Protein AF-A0A9E6XXE2-F1 (afdb_monomer)

Structure (mmCIF, N/CA/C/O backbone):
data_AF-A0A9E6XXE2-F1
#
_entry.id   AF-A0A9E6XXE2-F1
#
loop_
_atom_site.group_PDB
_atom_site.id
_atom_site.type_symbol
_atom_site.label_atom_id
_atom_site.label_alt_id
_atom_site.label_comp_id
_atom_site.label_asym_id
_atom_site.label_entity_id
_atom_site.label_seq_id
_atom_site.pdbx_PDB_ins_code
_atom_site.Cartn_x
_atom_site.Cartn_y
_atom_site.Cartn_z
_atom_site.occupancy
_atom_site.B_iso_or_equiv
_atom_site.auth_seq_id
_atom_site.auth_comp_id
_atom_site.auth_asym_id
_atom_site.auth_atom_id
_atom_site.pdbx_PDB_model_num
ATOM 1 N N . MET A 1 1 ? 37.862 38.910 -3.661 1.00 44.66 1 MET A N 1
ATOM 2 C CA . MET A 1 1 ? 39.212 39.511 -3.563 1.00 44.66 1 MET A CA 1
ATOM 3 C C . MET A 1 1 ? 39.653 39.510 -2.107 1.00 44.66 1 MET A C 1
ATOM 5 O O . MET A 1 1 ? 39.013 40.191 -1.321 1.00 44.66 1 MET A O 1
ATOM 9 N N . ARG A 1 2 ? 40.675 38.707 -1.767 1.00 37.88 2 ARG A N 1
ATOM 10 C CA . ARG A 1 2 ? 41.542 38.783 -0.567 1.00 37.88 2 ARG A CA 1
ATOM 11 C C . ARG A 1 2 ? 42.653 37.709 -0.680 1.00 37.88 2 ARG A C 1
ATOM 13 O O . ARG A 1 2 ? 42.478 36.573 -0.275 1.00 37.88 2 ARG A O 1
ATOM 20 N N . THR A 1 3 ? 43.669 38.074 -1.463 1.00 44.88 3 THR A N 1
ATOM 21 C CA . THR A 1 3 ? 45.142 38.005 -1.279 1.00 44.88 3 THR A CA 1
ATOM 22 C C . THR A 1 3 ? 45.898 36.946 -0.430 1.00 44.88 3 THR A C 1
ATOM 24 O O . THR A 1 3 ? 45.576 36.749 0.735 1.00 44.88 3 THR A O 1
ATOM 27 N N . PHE A 1 4 ? 47.037 36.514 -1.030 1.00 38.59 4 PHE A N 1
ATOM 28 C CA . PHE A 1 4 ? 48.340 35.944 -0.559 1.00 38.59 4 PHE A CA 1
ATOM 29 C C . PHE A 1 4 ? 48.373 34.498 -0.006 1.00 38.59 4 PHE A C 1
ATOM 31 O O . PHE A 1 4 ? 47.736 34.197 0.990 1.00 38.59 4 PHE A O 1
ATOM 38 N N . SER A 1 5 ? 48.967 33.512 -0.706 1.00 37.88 5 SER A N 1
ATOM 39 C CA . SER A 1 5 ? 50.402 33.196 -0.973 1.00 37.88 5 SER A CA 1
ATOM 40 C C . SER A 1 5 ? 51.168 32.600 0.214 1.00 37.88 5 SER A C 1
ATOM 42 O O . SER A 1 5 ? 51.501 33.329 1.142 1.00 37.88 5 SER A O 1
ATOM 44 N N . SER A 1 6 ? 51.565 31.321 0.108 1.00 42.94 6 SER A N 1
ATOM 45 C CA . SER A 1 6 ? 52.956 30.853 0.299 1.00 42.94 6 SER A CA 1
ATOM 46 C C . SER A 1 6 ? 53.115 29.359 -0.027 1.00 42.94 6 SER A C 1
ATOM 48 O O . SER A 1 6 ? 52.359 28.518 0.451 1.00 42.94 6 SER A O 1
ATOM 50 N N . LEU A 1 7 ? 54.117 29.072 -0.864 1.00 46.91 7 LEU A N 1
ATOM 51 C CA . LEU A 1 7 ? 54.729 27.766 -1.133 1.00 46.91 7 LEU A CA 1
ATOM 52 C C . LEU A 1 7 ? 55.500 27.263 0.094 1.00 46.91 7 LEU A C 1
ATOM 54 O O . LEU A 1 7 ? 56.205 28.085 0.664 1.00 46.91 7 LEU A O 1
ATOM 58 N N . ILE A 1 8 ? 55.511 25.945 0.360 1.00 46.81 8 ILE A N 1
ATOM 59 C CA . ILE A 1 8 ? 56.713 25.171 0.754 1.00 46.81 8 ILE A CA 1
ATOM 60 C C . ILE A 1 8 ? 56.594 23.728 0.214 1.00 46.81 8 ILE A C 1
ATOM 62 O O . ILE A 1 8 ? 55.520 23.130 0.198 1.00 46.81 8 ILE A O 1
ATOM 66 N N . VAL A 1 9 ? 57.732 23.230 -0.273 1.00 41.12 9 VAL A N 1
ATOM 67 C CA . VAL A 1 9 ? 58.021 21.985 -1.002 1.00 41.12 9 VAL A CA 1
ATOM 68 C C . VAL A 1 9 ? 58.558 20.899 -0.042 1.00 41.12 9 VAL A C 1
ATOM 70 O O . VAL A 1 9 ? 59.055 21.225 1.030 1.00 41.12 9 VAL A O 1
ATOM 73 N N . VAL A 1 10 ? 58.577 19.646 -0.527 1.00 38.50 10 VAL A N 1
ATOM 74 C CA . VAL A 1 10 ? 59.557 18.552 -0.280 1.00 38.50 10 VAL A CA 1
ATOM 75 C C . VAL A 1 10 ? 59.015 17.334 0.480 1.00 38.50 10 VAL A C 1
ATOM 77 O O . VAL A 1 10 ? 58.573 17.437 1.618 1.00 38.50 10 VAL A O 1
ATOM 80 N N . GLY A 1 11 ? 59.189 16.150 -0.132 1.00 37.47 11 GLY A N 1
ATOM 81 C CA . GLY A 1 11 ? 59.414 14.911 0.621 1.00 37.47 11 GLY A CA 1
ATOM 82 C C . GLY A 1 11 ? 58.854 13.613 0.033 1.00 37.47 11 GLY A C 1
ATOM 83 O O . GLY A 1 11 ? 58.178 12.890 0.754 1.00 37.47 11 GLY A O 1
ATOM 84 N N . ALA A 1 12 ? 59.119 13.279 -1.235 1.00 47.12 12 ALA A N 1
ATOM 85 C CA . ALA A 1 12 ? 58.873 11.924 -1.743 1.00 47.12 12 ALA A CA 1
ATOM 86 C C . ALA A 1 12 ? 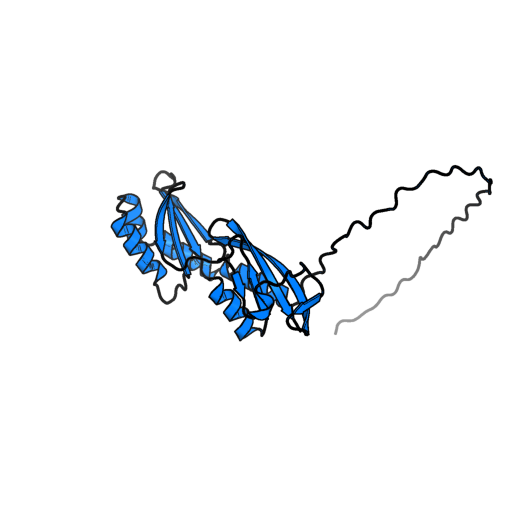60.116 11.050 -1.511 1.00 47.12 12 ALA A C 1
ATOM 88 O O . ALA A 1 12 ? 61.154 11.282 -2.127 1.00 47.12 12 ALA A O 1
ATOM 89 N N . ALA A 1 13 ? 60.003 10.045 -0.641 1.00 44.38 13 ALA A N 1
ATOM 90 C CA . ALA A 1 13 ? 61.002 8.995 -0.470 1.00 44.38 13 ALA A CA 1
ATOM 91 C C . ALA A 1 13 ? 60.385 7.639 -0.845 1.00 44.38 13 ALA A C 1
ATOM 93 O O . ALA A 1 13 ? 59.533 7.104 -0.138 1.00 44.38 13 ALA A O 1
ATOM 94 N N . LEU A 1 14 ? 60.819 7.112 -1.991 1.00 47.47 14 LEU A N 1
ATOM 95 C CA . LEU A 1 14 ? 60.645 5.727 -2.421 1.00 47.47 14 LEU A CA 1
ATOM 96 C C . LEU A 1 14 ? 61.748 4.882 -1.772 1.00 47.47 14 LEU A C 1
ATOM 98 O O . LEU A 1 14 ? 62.926 5.191 -1.937 1.00 47.47 14 LEU A O 1
ATOM 102 N N . ALA A 1 15 ? 61.376 3.799 -1.092 1.00 50.53 15 ALA A N 1
ATOM 103 C CA . ALA A 1 15 ? 62.305 2.752 -0.680 1.00 50.53 15 ALA A CA 1
ATOM 104 C C . ALA A 1 15 ? 61.872 1.421 -1.307 1.00 50.53 15 ALA A C 1
ATOM 106 O O . ALA A 1 15 ? 60.820 0.869 -0.994 1.00 50.53 15 ALA A O 1
ATOM 107 N N . VAL A 1 16 ? 62.704 0.958 -2.238 1.00 49.75 16 VAL A N 1
ATOM 108 C CA . VAL A 1 16 ? 62.667 -0.349 -2.898 1.00 49.75 16 VAL A CA 1
ATOM 109 C C . VAL A 1 16 ? 63.303 -1.370 -1.959 1.00 49.75 16 VAL A C 1
ATOM 111 O O . VAL A 1 16 ? 64.402 -1.132 -1.462 1.00 49.75 16 VAL A O 1
ATOM 114 N N . ILE A 1 17 ? 62.659 -2.519 -1.756 1.00 63.56 17 ILE A N 1
ATOM 115 C CA . ILE A 1 17 ? 63.301 -3.685 -1.141 1.00 63.56 17 ILE A CA 1
ATOM 116 C C . ILE A 1 17 ? 63.286 -4.809 -2.175 1.00 63.56 17 ILE A C 1
ATOM 118 O O . ILE A 1 17 ? 62.244 -5.388 -2.476 1.00 63.56 17 ILE A O 1
ATOM 122 N N . ALA A 1 18 ? 64.460 -5.065 -2.748 1.00 54.72 18 ALA A N 1
ATOM 123 C CA . ALA A 1 18 ? 64.752 -6.231 -3.564 1.00 54.72 18 ALA A CA 1
ATOM 124 C C . ALA A 1 18 ? 65.046 -7.417 -2.633 1.00 54.72 18 ALA A C 1
ATOM 126 O O . ALA A 1 18 ? 65.950 -7.345 -1.803 1.00 54.72 18 ALA A O 1
ATOM 127 N N . GLY A 1 19 ? 64.277 -8.497 -2.766 1.00 40.59 19 GLY A N 1
ATOM 128 C CA . GLY A 1 19 ? 64.511 -9.765 -2.079 1.00 40.59 19 GLY A CA 1
ATOM 129 C C . GLY A 1 19 ? 64.785 -10.872 -3.091 1.00 40.59 19 GLY A C 1
ATOM 130 O O . GLY A 1 19 ? 63.887 -11.266 -3.830 1.00 40.59 19 GLY A O 1
ATOM 131 N N . CYS A 1 20 ? 66.027 -11.356 -3.121 1.00 51.06 20 CYS A N 1
ATOM 132 C CA . CYS A 1 20 ? 66.436 -12.575 -3.814 1.00 51.06 20 CYS A CA 1
ATOM 133 C C . CYS A 1 20 ? 65.927 -13.806 -3.050 1.00 51.06 20 CYS A C 1
ATOM 135 O O . CYS A 1 20 ? 66.128 -13.906 -1.841 1.00 51.06 20 CYS A O 1
ATOM 137 N N . GLY A 1 21 ? 65.326 -14.763 -3.755 1.00 42.00 21 GLY A N 1
ATOM 138 C CA . GLY A 1 21 ? 64.929 -16.057 -3.201 1.00 42.00 21 GLY A CA 1
ATOM 139 C C . GLY A 1 21 ? 64.967 -17.132 -4.283 1.00 42.00 21 GLY A C 1
ATOM 140 O O . GLY A 1 21 ? 64.331 -16.998 -5.323 1.00 42.00 21 GLY A O 1
ATOM 141 N N . SER A 1 22 ? 65.786 -18.146 -4.041 1.00 52.03 22 SER A N 1
ATOM 142 C CA . SER A 1 22 ? 66.264 -19.204 -4.933 1.00 52.03 22 SER A CA 1
ATOM 143 C C . SER A 1 22 ? 65.190 -20.191 -5.409 1.00 52.03 22 SER A C 1
ATOM 145 O O . SER A 1 22 ? 64.231 -20.498 -4.707 1.00 52.03 22 SER A O 1
ATOM 147 N N . GLN A 1 23 ? 65.417 -20.735 -6.608 1.00 45.12 23 GLN A N 1
ATOM 148 C CA . GLN A 1 23 ? 64.676 -21.839 -7.221 1.00 45.12 23 GLN A CA 1
ATOM 149 C C . GLN A 1 23 ? 65.002 -23.185 -6.550 1.00 45.12 23 GLN A C 1
ATOM 151 O O . GLN A 1 23 ? 66.171 -23.537 -6.413 1.00 45.12 23 GLN A O 1
ATOM 156 N N . GLN A 1 24 ? 63.972 -23.985 -6.263 1.00 49.97 24 GLN A N 1
ATOM 157 C CA . GLN A 1 24 ? 64.090 -25.431 -6.058 1.00 49.97 24 GLN A CA 1
ATOM 158 C C . GLN A 1 24 ? 62.979 -26.132 -6.855 1.00 49.97 24 GLN A C 1
ATOM 160 O O . GLN A 1 24 ? 61.804 -25.788 -6.732 1.00 49.97 24 GLN A O 1
ATOM 165 N N . ALA A 1 25 ? 63.358 -27.088 -7.702 1.00 41.81 25 ALA A N 1
ATOM 166 C CA . ALA A 1 25 ? 62.456 -27.835 -8.570 1.00 41.81 25 ALA A CA 1
ATOM 167 C C . ALA A 1 25 ? 61.915 -29.113 -7.894 1.00 41.81 25 ALA A C 1
ATOM 169 O O . ALA A 1 25 ? 62.708 -29.894 -7.383 1.00 41.81 25 ALA A O 1
ATOM 170 N N . ALA A 1 26 ? 60.587 -29.297 -8.006 1.00 42.84 26 ALA A N 1
ATOM 171 C CA . ALA A 1 26 ? 59.763 -30.525 -8.080 1.00 42.84 26 ALA A CA 1
ATOM 172 C C . ALA A 1 26 ? 59.867 -31.598 -6.952 1.00 42.84 26 ALA A C 1
ATOM 174 O O . ALA A 1 26 ? 60.945 -31.882 -6.444 1.00 42.84 26 ALA A O 1
ATOM 175 N N . PRO A 1 27 ? 58.739 -32.242 -6.566 1.00 46.84 27 PRO A N 1
ATOM 176 C CA . PRO A 1 27 ? 58.079 -33.197 -7.456 1.00 46.84 27 PRO A CA 1
ATOM 177 C C . PRO A 1 27 ? 56.559 -33.026 -7.594 1.00 46.84 27 PRO A C 1
ATOM 179 O O . PRO A 1 27 ? 55.847 -32.525 -6.727 1.00 46.84 27 PRO A O 1
ATOM 182 N N . THR A 1 28 ? 56.089 -33.507 -8.737 1.00 47.34 28 THR A N 1
ATOM 183 C CA . THR A 1 28 ? 54.709 -33.650 -9.188 1.00 47.34 28 THR A CA 1
ATOM 184 C C . THR A 1 28 ? 53.870 -34.444 -8.183 1.00 47.34 28 THR A C 1
ATOM 186 O O . THR A 1 28 ? 54.095 -35.637 -7.985 1.00 47.34 28 THR A O 1
ATOM 189 N N . GLN A 1 29 ? 52.860 -33.806 -7.594 1.00 48.84 29 GLN A N 1
ATOM 190 C CA . GLN A 1 29 ? 51.723 -34.501 -6.996 1.00 48.84 29 GLN A CA 1
ATOM 191 C C . GLN A 1 29 ? 50.456 -34.045 -7.709 1.00 48.84 29 GLN A C 1
ATOM 193 O O . GLN A 1 29 ? 49.969 -32.929 -7.535 1.00 48.84 29 GLN A O 1
ATOM 198 N N . THR A 1 30 ? 49.953 -34.937 -8.554 1.00 47.56 30 THR A N 1
ATOM 199 C CA . THR A 1 30 ? 48.647 -34.857 -9.196 1.00 47.56 30 THR A CA 1
ATOM 200 C C . THR A 1 30 ? 47.574 -34.971 -8.117 1.00 47.56 30 THR A C 1
ATOM 202 O O . THR A 1 30 ? 47.095 -36.059 -7.816 1.00 47.56 30 THR A O 1
ATOM 205 N N . SER A 1 31 ? 47.214 -33.845 -7.505 1.00 50.53 31 SER A N 1
ATOM 206 C CA . SER A 1 31 ? 45.971 -33.730 -6.751 1.00 50.53 31 SER A CA 1
ATOM 207 C C . SER A 1 31 ? 44.938 -33.151 -7.704 1.00 50.53 31 SER A C 1
ATOM 209 O O . SER A 1 31 ? 45.075 -32.019 -8.170 1.00 50.53 31 SER A O 1
ATOM 211 N N . ALA A 1 32 ? 43.958 -33.973 -8.078 1.00 48.12 32 ALA A N 1
ATOM 212 C CA . ALA A 1 32 ? 42.847 -33.572 -8.921 1.00 48.12 32 ALA A CA 1
ATOM 213 C C . ALA A 1 32 ? 42.110 -32.412 -8.238 1.00 48.12 32 ALA A C 1
ATOM 215 O O . ALA A 1 32 ? 41.323 -32.609 -7.313 1.00 48.12 32 ALA A O 1
ATOM 216 N N . ALA A 1 33 ? 42.409 -31.189 -8.678 1.00 47.44 33 ALA A N 1
ATOM 217 C CA . ALA A 1 33 ? 41.680 -30.006 -8.280 1.00 47.44 33 ALA A CA 1
ATOM 218 C C . ALA A 1 33 ? 40.230 -30.201 -8.725 1.00 47.44 33 ALA A C 1
ATOM 220 O O . ALA A 1 33 ? 39.930 -30.231 -9.921 1.00 47.44 33 ALA A O 1
ATOM 221 N N . ALA A 1 34 ? 39.339 -30.357 -7.746 1.00 51.62 34 ALA A N 1
ATOM 222 C CA . ALA A 1 34 ? 37.923 -30.134 -7.949 1.00 51.62 34 ALA A CA 1
ATOM 223 C C . ALA A 1 34 ? 37.788 -28.798 -8.685 1.00 51.62 34 ALA A C 1
ATOM 225 O O . ALA A 1 34 ? 38.269 -27.770 -8.200 1.00 51.62 34 ALA A O 1
ATOM 226 N N . ALA A 1 35 ? 37.215 -28.843 -9.889 1.00 49.69 35 ALA A N 1
ATOM 227 C CA . ALA A 1 35 ? 36.980 -27.655 -10.686 1.00 49.69 35 ALA A CA 1
ATOM 228 C C . ALA A 1 35 ? 36.314 -26.604 -9.786 1.00 49.69 35 ALA A C 1
ATOM 230 O O . ALA A 1 35 ? 35.312 -26.934 -9.140 1.00 49.69 35 ALA A O 1
ATOM 231 N N . PRO A 1 36 ? 36.840 -25.369 -9.697 1.00 44.19 36 PRO A N 1
ATOM 232 C CA . PRO A 1 36 ? 36.102 -24.304 -9.052 1.00 44.19 36 PRO A CA 1
ATOM 233 C C . PRO A 1 36 ? 34.799 -24.156 -9.832 1.00 44.19 36 PRO A C 1
ATOM 235 O O . PRO A 1 36 ? 34.780 -23.672 -10.964 1.00 44.19 36 PRO A O 1
ATOM 238 N N . GLN A 1 37 ? 33.705 -24.644 -9.242 1.00 52.50 37 GLN A N 1
ATOM 239 C CA . GLN A 1 37 ? 32.372 -24.298 -9.697 1.00 52.50 37 GLN A CA 1
ATOM 240 C C . GLN A 1 37 ? 32.345 -22.770 -9.755 1.00 52.50 37 GLN A C 1
ATOM 242 O O . GLN A 1 37 ? 32.737 -22.140 -8.765 1.00 52.50 37 GLN A O 1
ATOM 247 N N . PRO A 1 38 ? 31.932 -22.149 -10.872 1.00 43.72 38 PRO A N 1
ATOM 248 C CA . PRO A 1 38 ? 31.683 -20.726 -10.856 1.00 43.72 38 PRO A CA 1
ATOM 249 C C . PRO A 1 38 ? 30.583 -20.510 -9.822 1.00 43.72 38 PRO A C 1
ATOM 251 O O . PRO A 1 38 ? 29.410 -20.802 -10.056 1.00 43.72 38 PRO A O 1
ATOM 254 N N . ALA A 1 39 ? 30.971 -20.040 -8.637 1.00 45.97 39 ALA A N 1
ATOM 255 C CA . ALA A 1 39 ? 30.044 -19.384 -7.751 1.00 45.97 39 ALA A CA 1
ATOM 256 C C . ALA A 1 39 ? 29.494 -18.244 -8.596 1.00 45.97 39 ALA A C 1
ATOM 258 O O . ALA A 1 39 ? 30.217 -17.299 -8.911 1.00 45.97 39 ALA A O 1
ATOM 259 N N . THR A 1 40 ? 28.252 -18.392 -9.055 1.00 43.12 40 THR A N 1
ATOM 260 C CA . THR A 1 40 ? 27.520 -17.339 -9.749 1.00 43.12 40 THR A CA 1
ATOM 261 C C . THR A 1 40 ? 27.319 -16.234 -8.720 1.00 43.12 40 THR A C 1
ATOM 263 O O . THR A 1 40 ? 26.278 -16.142 -8.070 1.00 43.12 40 THR A O 1
ATOM 266 N N . GLN A 1 41 ? 28.364 -15.441 -8.489 1.00 43.03 41 GLN A N 1
ATOM 267 C CA . GLN A 1 41 ? 28.288 -14.205 -7.746 1.00 43.03 41 GLN A CA 1
ATOM 268 C C . GLN A 1 41 ? 27.383 -13.328 -8.592 1.00 43.03 41 GLN A C 1
ATOM 270 O O . GLN A 1 41 ? 27.796 -12.726 -9.579 1.00 43.03 41 GLN A O 1
ATOM 275 N N . THR A 1 42 ? 26.100 -13.356 -8.251 1.00 49.50 42 THR A N 1
ATOM 276 C CA . THR A 1 42 ? 25.117 -12.446 -8.812 1.00 49.50 42 THR A CA 1
ATOM 277 C C . THR A 1 42 ? 25.455 -11.096 -8.203 1.00 49.50 42 THR A C 1
ATOM 279 O O . THR A 1 42 ? 24.938 -10.729 -7.151 1.00 49.50 42 THR A O 1
ATOM 282 N N . THR A 1 43 ? 26.422 -10.398 -8.792 1.00 57.19 43 THR A N 1
ATOM 283 C CA . THR A 1 43 ? 26.740 -9.025 -8.427 1.00 57.19 43 THR A CA 1
ATOM 284 C C . THR A 1 43 ? 25.535 -8.186 -8.821 1.00 57.19 43 THR A C 1
ATOM 286 O O . THR A 1 43 ? 25.335 -7.828 -9.982 1.00 57.19 43 THR A O 1
ATOM 289 N N . VAL A 1 44 ? 24.667 -7.931 -7.841 1.00 64.19 44 VAL A N 1
ATOM 290 C CA . VAL A 1 44 ? 23.544 -7.013 -8.012 1.00 64.19 44 VAL A CA 1
ATOM 291 C C . VAL A 1 44 ? 24.149 -5.648 -8.308 1.00 64.19 44 VAL A C 1
ATOM 293 O O . VAL A 1 44 ? 24.836 -5.060 -7.473 1.00 64.19 44 VAL A O 1
ATOM 296 N N . SER A 1 45 ? 23.948 -5.176 -9.534 1.00 77.00 45 SER A N 1
ATOM 297 C CA . SER A 1 45 ? 24.432 -3.861 -9.943 1.00 77.00 45 SER A CA 1
ATOM 298 C C . SER A 1 45 ? 23.667 -2.774 -9.191 1.00 77.00 45 SER A C 1
ATOM 300 O O . SER A 1 45 ? 22.485 -2.944 -8.881 1.00 77.00 45 SER A O 1
ATOM 302 N N . ALA A 1 46 ? 24.332 -1.649 -8.911 1.00 83.38 46 ALA A N 1
ATOM 303 C CA . ALA A 1 46 ? 23.690 -0.515 -8.255 1.00 83.38 46 ALA A CA 1
ATOM 304 C C . ALA A 1 46 ? 22.408 -0.095 -9.011 1.00 83.38 46 ALA A C 1
ATOM 306 O O . ALA A 1 46 ? 22.397 -0.136 -10.246 1.00 83.38 46 ALA A O 1
ATOM 307 N N . PRO A 1 47 ? 21.334 0.310 -8.305 1.00 87.44 47 PRO A N 1
ATOM 308 C CA . PRO A 1 47 ? 20.098 0.736 -8.950 1.00 87.44 47 PRO A CA 1
ATOM 309 C C . PRO A 1 47 ? 20.311 1.949 -9.863 1.00 87.44 47 PRO A C 1
ATOM 311 O O . PRO A 1 47 ? 20.958 2.927 -9.473 1.00 87.44 47 PRO A O 1
ATOM 314 N N . ASP A 1 48 ? 19.713 1.918 -11.053 1.00 92.31 48 ASP A N 1
ATOM 315 C CA . ASP A 1 48 ? 19.668 3.069 -11.955 1.00 92.31 48 ASP A CA 1
ATOM 316 C C . ASP A 1 48 ? 18.814 4.232 -11.388 1.00 92.31 48 ASP A C 1
ATOM 318 O O . ASP A 1 48 ? 18.274 4.198 -10.274 1.00 92.31 48 ASP A O 1
ATOM 322 N N . ALA A 1 49 ? 18.730 5.336 -12.133 1.00 94.56 49 ALA A N 1
ATOM 323 C CA . ALA A 1 49 ? 17.972 6.515 -11.712 1.00 94.56 49 ALA A CA 1
ATOM 324 C C . ALA A 1 49 ? 16.458 6.250 -11.599 1.00 94.56 49 ALA A C 1
ATOM 326 O O . ALA A 1 49 ? 15.814 6.755 -10.671 1.00 94.56 49 ALA A O 1
ATOM 327 N N . MET A 1 50 ? 15.891 5.446 -12.503 1.00 95.88 50 MET A N 1
ATOM 328 C CA . MET A 1 50 ? 14.461 5.141 -12.509 1.00 95.88 50 MET A CA 1
ATOM 329 C C . MET A 1 50 ? 14.076 4.241 -11.334 1.00 95.88 50 MET A C 1
ATOM 331 O O . MET A 1 50 ? 13.097 4.497 -10.634 1.00 95.88 50 MET A O 1
ATOM 335 N N . THR A 1 51 ? 14.901 3.244 -11.040 1.00 97.12 51 THR A N 1
ATOM 336 C CA . THR A 1 51 ? 14.763 2.340 -9.901 1.00 97.12 51 THR A CA 1
ATOM 337 C C . THR A 1 51 ? 14.862 3.103 -8.589 1.00 97.12 51 THR A C 1
ATOM 339 O O . THR A 1 51 ? 14.002 2.941 -7.726 1.00 97.12 51 THR A O 1
ATOM 342 N N . ARG A 1 52 ? 15.819 4.033 -8.455 1.00 97.19 52 ARG A N 1
ATOM 343 C CA . ARG A 1 52 ? 15.880 4.922 -7.279 1.00 97.19 52 ARG A CA 1
ATOM 344 C C . ARG A 1 52 ? 14.629 5.791 -7.138 1.00 97.19 52 ARG A C 1
ATOM 346 O O . ARG A 1 52 ? 14.146 5.987 -6.022 1.00 97.19 52 ARG A O 1
ATOM 353 N N . THR A 1 53 ? 14.075 6.278 -8.249 1.00 97.38 53 THR A N 1
ATOM 354 C CA . THR A 1 53 ? 12.810 7.033 -8.253 1.00 97.38 53 THR A CA 1
ATOM 355 C C . THR A 1 53 ? 11.643 6.167 -7.779 1.00 97.38 53 THR A C 1
ATOM 357 O O . THR A 1 53 ? 10.875 6.598 -6.917 1.00 97.38 53 THR A O 1
ATOM 360 N N . ALA A 1 54 ? 11.545 4.933 -8.276 1.00 97.44 54 ALA A N 1
ATOM 361 C CA . ALA A 1 54 ? 10.521 3.972 -7.883 1.00 97.44 54 ALA A CA 1
ATOM 362 C C . ALA A 1 54 ? 10.608 3.614 -6.390 1.00 97.44 54 ALA A C 1
ATOM 364 O O . ALA A 1 54 ? 9.596 3.687 -5.693 1.00 97.44 54 ALA A O 1
ATOM 365 N N . MET A 1 55 ? 11.812 3.317 -5.885 1.00 97.38 55 MET A N 1
ATOM 366 C CA . MET A 1 55 ? 12.068 3.051 -4.462 1.00 97.38 55 MET A CA 1
ATOM 367 C C . MET A 1 55 ? 11.650 4.241 -3.594 1.00 97.38 55 MET A C 1
ATOM 369 O O . MET A 1 55 ? 10.891 4.091 -2.636 1.00 97.38 55 MET A O 1
ATOM 373 N N . ARG A 1 56 ? 12.083 5.456 -3.962 1.00 96.88 56 ARG A N 1
ATOM 374 C CA . ARG A 1 56 ? 11.706 6.678 -3.242 1.00 96.88 56 ARG A CA 1
ATOM 375 C C . ARG A 1 56 ? 10.193 6.874 -3.241 1.00 96.88 56 ARG A C 1
ATOM 377 O O . ARG A 1 56 ? 9.635 7.237 -2.206 1.00 96.88 56 ARG A O 1
ATOM 384 N N . ARG A 1 57 ? 9.523 6.651 -4.377 1.00 96.19 57 ARG A N 1
ATOM 385 C CA . ARG A 1 57 ? 8.065 6.783 -4.454 1.00 96.19 57 ARG A CA 1
ATOM 386 C C . ARG A 1 57 ? 7.380 5.764 -3.550 1.00 96.19 57 ARG A C 1
ATOM 388 O O . ARG A 1 57 ? 6.540 6.171 -2.759 1.00 96.19 57 ARG A O 1
ATOM 395 N N 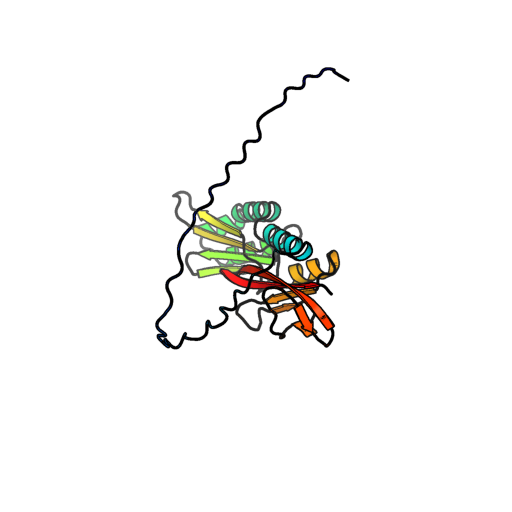. TYR A 1 58 ? 7.776 4.494 -3.610 1.00 96.50 58 TYR A N 1
ATOM 396 C CA . TYR A 1 58 ? 7.229 3.436 -2.755 1.00 96.50 58 TYR A CA 1
ATOM 397 C C . TYR A 1 58 ? 7.380 3.778 -1.262 1.00 96.50 58 TYR A C 1
ATOM 399 O O . TYR A 1 58 ? 6.422 3.679 -0.489 1.00 96.50 58 TYR A O 1
ATOM 407 N N . GLY A 1 59 ? 8.560 4.272 -0.870 1.00 95.12 59 GLY A N 1
ATOM 408 C CA . GLY A 1 59 ? 8.841 4.717 0.493 1.00 95.12 59 GLY A CA 1
ATOM 409 C C . GLY A 1 59 ? 7.977 5.902 0.939 1.00 95.12 59 GLY A C 1
ATOM 410 O O . GLY A 1 59 ? 7.487 5.905 2.067 1.00 95.12 59 GLY A O 1
ATOM 411 N N . ILE A 1 60 ? 7.727 6.881 0.061 1.00 93.88 60 ILE A N 1
ATOM 412 C CA . ILE A 1 60 ? 6.828 8.012 0.355 1.00 93.88 60 ILE A CA 1
ATOM 413 C C . ILE A 1 60 ? 5.392 7.531 0.591 1.00 93.88 60 ILE A C 1
ATOM 415 O O . ILE A 1 60 ? 4.762 7.990 1.541 1.00 93.88 60 ILE A O 1
ATOM 419 N N . GLU A 1 61 ? 4.886 6.601 -0.220 1.00 92.56 61 GLU A N 1
ATOM 420 C CA . GLU A 1 61 ? 3.527 6.065 -0.035 1.00 92.56 61 GLU A CA 1
ATOM 421 C C . GLU A 1 61 ? 3.387 5.266 1.266 1.00 92.56 61 GLU A C 1
ATOM 423 O O . GLU A 1 61 ? 2.330 5.276 1.898 1.00 92.56 61 GLU A O 1
ATOM 428 N N . SER A 1 62 ? 4.463 4.590 1.675 1.00 93.25 62 SER A N 1
ATOM 429 C CA . SER A 1 62 ? 4.455 3.680 2.825 1.00 93.25 62 SER A CA 1
ATOM 430 C C . SER A 1 62 ? 4.832 4.359 4.146 1.00 93.25 62 SER A C 1
ATOM 432 O O . SER A 1 62 ? 4.476 3.858 5.204 1.00 93.25 62 SER A O 1
ATOM 434 N N . HIS A 1 63 ? 5.561 5.482 4.122 1.00 91.25 63 HIS A N 1
ATOM 435 C CA . HIS A 1 63 ? 6.103 6.115 5.337 1.00 91.25 63 HIS A CA 1
ATOM 436 C C . HIS A 1 63 ? 6.138 7.654 5.298 1.00 91.25 63 HIS A C 1
ATOM 438 O O . HIS A 1 63 ? 6.604 8.283 6.250 1.00 91.25 63 HIS A O 1
ATOM 444 N N . GLY A 1 64 ? 5.669 8.283 4.218 1.00 92.25 64 GLY A N 1
ATOM 445 C CA . GLY A 1 64 ? 5.771 9.726 4.010 1.00 92.25 64 GLY A CA 1
ATOM 446 C C . GLY A 1 64 ? 4.929 10.569 4.973 1.00 92.25 64 GLY A C 1
ATOM 447 O O . GLY A 1 64 ? 3.998 10.098 5.627 1.00 92.25 64 GLY A O 1
ATOM 448 N N . ALA A 1 65 ? 5.236 11.868 5.026 1.00 92.81 65 ALA A N 1
ATOM 449 C CA . ALA A 1 65 ? 4.602 12.809 5.951 1.00 92.81 65 ALA A CA 1
ATOM 450 C C . ALA A 1 65 ? 3.071 12.887 5.799 1.00 92.81 65 ALA A C 1
ATOM 452 O O . ALA A 1 65 ? 2.364 12.919 6.803 1.00 92.81 65 ALA A O 1
ATOM 453 N N . SER A 1 66 ? 2.548 12.865 4.567 1.00 88.81 66 SER A N 1
ATOM 454 C CA . SER A 1 66 ? 1.095 12.850 4.322 1.00 88.81 66 SER A CA 1
ATOM 455 C C . SER A 1 66 ? 0.439 11.609 4.936 1.00 88.81 66 SER A C 1
ATOM 457 O O . SER A 1 66 ? -0.539 11.735 5.671 1.00 88.81 66 SER A O 1
ATOM 459 N N . ALA A 1 67 ? 1.031 10.428 4.751 1.00 92.00 67 ALA A N 1
ATOM 460 C CA . ALA A 1 67 ? 0.526 9.194 5.337 1.00 92.00 67 ALA A CA 1
ATOM 461 C C . ALA A 1 67 ? 0.512 9.251 6.877 1.00 92.00 67 ALA A C 1
ATOM 463 O O . ALA A 1 67 ? -0.465 8.871 7.519 1.00 92.00 67 ALA A O 1
ATOM 464 N N . GLN A 1 68 ? 1.558 9.817 7.488 1.00 95.19 68 GLN A N 1
ATOM 465 C CA . GLN A 1 68 ? 1.616 10.036 8.940 1.00 95.19 68 GLN A CA 1
ATOM 466 C C . GLN A 1 68 ? 0.524 10.998 9.436 1.00 95.19 68 GLN A C 1
ATOM 468 O O . GLN A 1 68 ? -0.061 10.774 10.499 1.00 95.19 68 GLN A O 1
ATOM 473 N N . ILE A 1 69 ? 0.234 12.061 8.676 1.00 93.62 69 ILE A N 1
ATOM 474 C CA . ILE A 1 69 ? -0.843 13.011 8.987 1.00 93.62 69 ILE A CA 1
ATOM 475 C C . ILE A 1 69 ? -2.196 12.295 8.958 1.00 93.62 69 ILE A C 1
ATOM 477 O O . ILE A 1 69 ? -2.934 12.369 9.939 1.00 93.62 69 ILE A O 1
ATOM 481 N N . HIS A 1 70 ? -2.498 11.539 7.900 1.00 94.31 70 HIS A N 1
ATOM 482 C CA . HIS A 1 70 ? -3.767 10.814 7.799 1.00 94.31 70 HIS A CA 1
ATOM 483 C C . HIS A 1 70 ? -3.910 9.737 8.876 1.00 94.31 70 HIS A C 1
ATOM 485 O O . HIS A 1 70 ? -4.980 9.619 9.474 1.00 94.31 70 HIS A O 1
ATOM 491 N N . LEU A 1 71 ? -2.833 9.015 9.207 1.00 96.12 71 LEU A N 1
ATOM 492 C CA . LEU A 1 71 ? -2.846 8.059 10.315 1.00 96.12 71 LEU A CA 1
ATOM 493 C C . LEU A 1 71 ? -3.172 8.760 11.632 1.00 96.12 71 LEU A C 1
ATOM 495 O O . LEU A 1 71 ? -3.997 8.263 12.397 1.00 96.12 71 LEU A O 1
ATOM 499 N N . ARG A 1 72 ? -2.572 9.930 11.886 1.00 95.62 72 ARG A N 1
ATOM 500 C CA . ARG A 1 72 ? -2.865 10.731 13.079 1.00 95.62 72 ARG A CA 1
ATOM 501 C C . ARG A 1 72 ? -4.328 11.161 13.113 1.00 95.62 72 ARG A C 1
ATOM 503 O O . ARG A 1 72 ? -4.951 11.016 14.159 1.00 95.62 72 ARG A O 1
ATOM 510 N N . THR A 1 73 ? -4.879 11.638 12.002 1.00 94.94 73 THR A N 1
ATOM 511 C CA . THR A 1 73 ? -6.294 12.021 11.920 1.00 94.94 73 THR A CA 1
ATOM 512 C C . THR A 1 73 ? -7.209 10.836 12.220 1.00 94.94 73 THR A C 1
ATOM 514 O O . THR A 1 73 ? -8.093 10.951 13.062 1.00 94.94 73 THR A O 1
ATOM 517 N N . VAL A 1 74 ? -6.958 9.673 11.610 1.00 96.81 74 VAL A N 1
ATOM 518 C CA . VAL A 1 74 ? -7.769 8.465 11.824 1.00 96.81 74 VAL A CA 1
ATOM 519 C C . VAL A 1 74 ? -7.742 8.018 13.285 1.00 96.81 74 VAL A C 1
ATOM 521 O O . VAL A 1 74 ? -8.793 7.728 13.850 1.00 96.81 74 VAL A O 1
ATOM 524 N N . VAL A 1 75 ? -6.567 7.953 13.922 1.00 97.25 75 VAL A N 1
ATOM 525 C CA . VAL A 1 75 ? -6.473 7.439 15.304 1.00 97.25 75 VAL A CA 1
ATOM 526 C C . VAL A 1 75 ? -7.048 8.391 16.353 1.00 97.25 75 VAL A C 1
ATOM 528 O O . VAL A 1 75 ? -7.267 7.962 17.483 1.00 97.25 75 VAL A O 1
ATOM 531 N N . HIS A 1 76 ? -7.300 9.652 15.992 1.00 96.69 76 HIS A N 1
ATOM 532 C CA . HIS A 1 76 ? -7.981 10.631 16.842 1.00 96.69 76 HIS A CA 1
ATOM 533 C C . HIS A 1 76 ? -9.453 10.838 16.450 1.00 96.69 76 HIS A C 1
ATOM 535 O O . HIS A 1 76 ? -10.117 11.677 17.056 1.00 96.69 76 HIS A O 1
ATOM 541 N N . ASP A 1 77 ? -9.987 10.086 15.478 1.00 97.56 77 ASP A N 1
ATOM 542 C CA . ASP A 1 77 ? -11.392 10.207 15.086 1.00 97.56 77 ASP A CA 1
ATOM 543 C C . ASP A 1 77 ? -12.312 9.835 16.267 1.00 97.56 77 ASP A C 1
ATOM 545 O O . ASP A 1 77 ? -12.230 8.719 16.799 1.00 97.56 77 ASP A O 1
ATOM 549 N N . PRO A 1 78 ? -13.202 10.745 16.703 1.00 97.25 78 PRO A N 1
ATOM 550 C CA . PRO A 1 78 ? -13.986 10.546 17.917 1.00 97.25 78 PRO A CA 1
ATOM 551 C C . PRO A 1 78 ? -14.976 9.385 17.793 1.00 97.25 78 PRO A C 1
ATOM 553 O O . PRO A 1 78 ? -15.208 8.681 18.774 1.00 97.25 78 PRO A O 1
ATOM 556 N N . GLN A 1 79 ? -15.530 9.140 16.601 1.00 97.75 79 GLN A N 1
ATOM 557 C CA . GLN A 1 79 ? -16.497 8.061 16.386 1.00 97.75 79 GLN A CA 1
ATOM 558 C C . GLN A 1 79 ? -15.811 6.691 16.356 1.00 97.75 79 GLN A C 1
ATOM 560 O O . GLN A 1 79 ? -16.313 5.741 16.958 1.00 97.75 79 GLN A O 1
ATOM 565 N N . LEU A 1 80 ? -14.631 6.596 15.736 1.00 98.06 80 LEU A N 1
ATOM 566 C CA . LEU A 1 80 ? -13.785 5.406 15.785 1.00 98.06 80 LEU A CA 1
ATOM 567 C C . LEU A 1 80 ? -13.370 5.083 17.228 1.00 98.06 80 LEU A C 1
ATOM 569 O O . LEU A 1 80 ? -13.495 3.939 17.668 1.00 98.06 80 LEU A O 1
ATOM 573 N N . LEU A 1 81 ? -12.913 6.090 17.981 1.00 97.56 81 LEU A N 1
ATOM 574 C CA . LEU A 1 81 ? -12.507 5.924 19.377 1.00 97.56 81 LEU A CA 1
ATOM 575 C C . LEU A 1 81 ? -13.679 5.537 20.282 1.00 97.56 81 LEU A C 1
ATOM 577 O O . LEU A 1 81 ? -13.522 4.655 21.127 1.00 97.56 81 LEU A O 1
ATOM 581 N N . HIS A 1 82 ? -14.844 6.161 20.106 1.00 96.75 82 HIS A N 1
ATOM 582 C CA . HIS A 1 82 ? -16.049 5.809 20.851 1.00 96.75 82 HIS A CA 1
ATOM 583 C C . HIS A 1 82 ? -16.436 4.344 20.605 1.00 96.75 82 HIS A C 1
ATOM 585 O O . HIS A 1 82 ? -16.520 3.579 21.563 1.00 96.75 82 HIS A O 1
ATOM 591 N N . ALA A 1 83 ? -16.539 3.925 19.338 1.00 97.56 83 ALA A N 1
ATOM 592 C CA . ALA A 1 83 ? -16.873 2.547 18.972 1.00 97.56 83 ALA A CA 1
ATOM 593 C C . ALA A 1 83 ? -15.858 1.518 19.508 1.00 97.56 83 ALA A C 1
ATOM 595 O O . ALA A 1 83 ? -16.227 0.431 19.952 1.00 97.56 83 ALA A O 1
ATOM 596 N N . LEU A 1 84 ? -14.563 1.859 19.525 1.00 96.56 84 LEU A N 1
ATOM 597 C CA . LEU A 1 84 ? -13.524 0.992 20.091 1.00 96.56 84 LEU A CA 1
ATOM 598 C C . LEU A 1 84 ? -13.646 0.799 21.605 1.00 96.56 84 LEU A C 1
ATOM 600 O O . LEU A 1 84 ? -13.344 -0.297 22.093 1.00 96.56 84 LEU A O 1
ATOM 604 N N . ARG A 1 85 ? -14.047 1.853 22.329 1.00 95.38 85 ARG A N 1
ATOM 605 C CA . ARG A 1 85 ? -14.232 1.834 23.787 1.00 95.38 85 ARG A CA 1
ATOM 606 C C . ARG A 1 85 ? -15.506 1.096 24.185 1.00 95.38 85 ARG A C 1
ATOM 608 O O . ARG A 1 85 ? -15.462 0.319 25.129 1.00 95.38 85 ARG A O 1
ATOM 615 N N . THR A 1 86 ? -16.605 1.308 23.462 1.00 95.69 86 THR A N 1
ATOM 616 C CA . THR A 1 86 ? -17.892 0.645 23.738 1.00 95.69 86 THR A CA 1
ATOM 617 C C . THR A 1 86 ? -17.963 -0.778 23.187 1.00 95.69 86 THR A C 1
ATOM 619 O O . THR A 1 86 ? -18.834 -1.546 23.580 1.00 95.69 86 THR A O 1
ATOM 622 N N . GLY A 1 87 ? -17.044 -1.159 22.294 1.00 95.00 87 GLY A N 1
ATOM 623 C CA . GLY A 1 87 ? -17.042 -2.478 21.663 1.00 95.00 87 GLY A CA 1
ATOM 624 C C . GLY A 1 87 ? -18.079 -2.633 20.547 1.00 95.00 87 GLY A C 1
ATOM 625 O O . GLY A 1 87 ? -18.301 -3.751 20.084 1.00 95.00 87 GLY A O 1
ATOM 626 N N . ASP A 1 88 ? -18.681 -1.537 20.081 1.00 97.25 88 ASP A N 1
ATOM 627 C CA . ASP A 1 88 ? -19.652 -1.546 18.990 1.00 97.25 88 ASP A CA 1
ATOM 628 C C . ASP A 1 88 ? -18.957 -1.748 17.631 1.00 97.25 88 ASP A C 1
ATOM 630 O O . ASP A 1 88 ? -18.432 -0.827 16.996 1.00 97.25 88 ASP A O 1
ATOM 634 N N . VAL A 1 89 ? -18.966 -2.996 17.163 1.00 96.88 89 VAL A N 1
ATOM 635 C CA . VAL A 1 89 ? -18.348 -3.390 15.892 1.00 96.88 89 VAL A CA 1
ATOM 636 C C . VAL A 1 89 ? -19.084 -2.797 14.682 1.00 96.88 89 VAL A C 1
ATOM 638 O O . VAL A 1 89 ? -18.452 -2.542 13.653 1.00 96.88 89 VAL A O 1
ATOM 641 N N . ALA A 1 90 ? -20.397 -2.566 14.766 1.00 98.12 90 ALA A N 1
ATOM 642 C CA . ALA A 1 90 ? -21.163 -2.000 13.658 1.00 98.12 90 ALA A CA 1
ATOM 643 C C . ALA A 1 90 ? -20.787 -0.528 13.444 1.00 98.12 90 ALA A C 1
ATOM 645 O O . ALA A 1 90 ? -20.415 -0.147 12.327 1.00 98.12 90 ALA A O 1
ATOM 646 N N . SER A 1 91 ? -20.763 0.255 14.527 1.00 98.31 91 SER A N 1
ATOM 647 C CA . SER A 1 91 ? -20.298 1.646 14.506 1.00 98.31 91 SER A CA 1
ATOM 648 C C . SER A 1 91 ? -18.829 1.754 14.103 1.00 98.31 91 SER A C 1
ATOM 650 O O . SER A 1 91 ? -18.471 2.623 13.307 1.00 98.31 91 SER A O 1
ATOM 652 N N . LEU A 1 92 ? 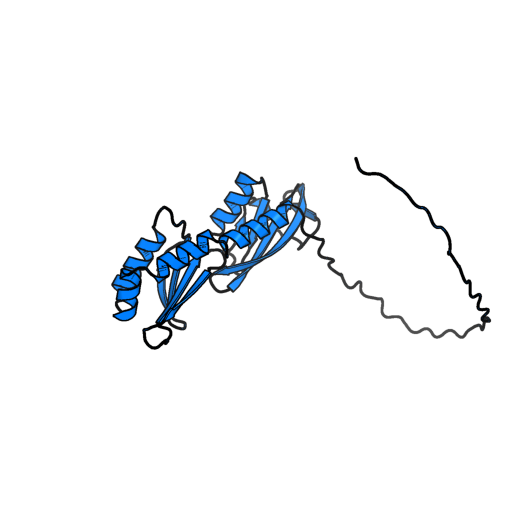-17.976 0.822 14.549 1.00 98.56 92 LEU A N 1
ATOM 653 C CA . LEU A 1 92 ? -16.572 0.779 14.134 1.00 98.56 92 LEU A CA 1
ATOM 654 C C . LEU A 1 92 ? -16.433 0.590 12.618 1.00 98.56 92 LEU A C 1
ATOM 656 O O . LEU A 1 92 ? -15.660 1.296 11.971 1.00 98.56 92 LEU A O 1
ATOM 660 N N . ARG A 1 93 ? -17.190 -0.343 12.029 1.00 98.56 93 ARG A N 1
ATOM 661 C CA . ARG A 1 93 ? -17.177 -0.578 10.576 1.00 98.56 93 ARG A CA 1
ATOM 662 C C . ARG A 1 93 ? -17.695 0.628 9.795 1.00 98.56 93 ARG A C 1
ATOM 664 O O . ARG A 1 93 ? -17.153 0.929 8.734 1.00 98.56 93 ARG A O 1
ATOM 671 N N . ALA A 1 94 ? -18.716 1.315 10.306 1.00 98.44 94 ALA A N 1
ATOM 672 C CA . ALA A 1 94 ? -19.227 2.539 9.696 1.00 98.44 94 ALA A CA 1
ATOM 673 C C . ALA A 1 94 ? -18.179 3.665 9.719 1.00 98.44 94 ALA A C 1
ATOM 675 O O . ALA A 1 94 ? -17.922 4.278 8.682 1.00 98.44 94 ALA A O 1
ATOM 676 N N . ALA A 1 95 ? -17.514 3.875 10.861 1.00 98.25 95 ALA A N 1
ATOM 677 C CA . ALA A 1 95 ? -16.436 4.853 10.991 1.00 98.25 95 ALA A CA 1
ATOM 678 C C . ALA A 1 95 ? -15.265 4.540 10.049 1.00 98.25 95 ALA A C 1
ATOM 680 O O . ALA A 1 95 ? -14.797 5.423 9.335 1.00 98.25 95 ALA A O 1
ATOM 681 N N . VAL A 1 96 ? -14.844 3.272 9.980 1.00 98.38 96 VAL A N 1
ATOM 682 C CA . VAL A 1 96 ? -13.762 2.824 9.091 1.00 98.38 96 VAL A CA 1
ATOM 683 C C . VAL A 1 96 ? -14.081 3.090 7.619 1.00 98.38 96 VAL A C 1
ATOM 685 O O . VAL A 1 96 ? -13.237 3.632 6.910 1.00 98.38 96 VAL A O 1
ATOM 688 N N . ARG A 1 97 ? -15.301 2.778 7.159 1.00 97.88 97 ARG A N 1
ATOM 689 C CA . ARG A 1 97 ? -15.716 3.069 5.775 1.00 97.88 97 ARG A CA 1
ATOM 690 C C . ARG A 1 97 ? -15.754 4.565 5.483 1.00 97.88 97 ARG A C 1
ATOM 692 O O . ARG A 1 97 ? -15.254 4.977 4.443 1.00 97.88 97 ARG A O 1
ATOM 699 N N . ARG A 1 98 ? -16.300 5.379 6.395 1.00 97.06 98 ARG A N 1
ATOM 700 C CA . ARG A 1 98 ? -16.330 6.842 6.233 1.00 97.06 98 ARG A CA 1
ATOM 701 C C . ARG A 1 98 ? -14.917 7.410 6.112 1.00 97.06 98 ARG A C 1
ATOM 703 O O . ARG A 1 98 ? -14.641 8.178 5.199 1.00 97.06 98 ARG A O 1
ATOM 710 N N . LEU A 1 99 ? -14.029 7.024 7.026 1.00 96.81 99 LEU A N 1
ATOM 711 C CA . LEU A 1 99 ? -12.650 7.507 7.051 1.00 96.81 99 LEU A CA 1
ATOM 712 C C . LEU A 1 99 ? -11.887 7.081 5.793 1.00 96.81 99 LEU A C 1
ATOM 714 O O . LEU A 1 99 ? -11.231 7.919 5.180 1.00 96.81 99 LEU A O 1
ATOM 718 N N . GLN A 1 100 ? -12.029 5.824 5.361 1.00 96.62 100 GLN A N 1
ATOM 719 C CA . GLN A 1 100 ? -11.411 5.330 4.127 1.00 96.62 100 GLN A CA 1
ATOM 720 C C . GLN A 1 100 ? -11.919 6.080 2.886 1.00 96.62 100 GLN A C 1
ATOM 722 O O . GLN A 1 100 ? -11.123 6.431 2.022 1.00 96.62 100 GLN A O 1
ATOM 727 N N . ALA A 1 101 ? -13.218 6.380 2.826 1.00 94.38 101 ALA A N 1
ATOM 728 C CA . ALA A 1 101 ? -13.839 7.100 1.716 1.00 94.38 101 ALA A CA 1
ATOM 729 C C . ALA A 1 101 ? -13.624 8.627 1.754 1.00 94.38 101 ALA A C 1
ATOM 731 O O . ALA A 1 101 ? -14.213 9.342 0.945 1.00 94.38 101 ALA A O 1
ATOM 732 N N . THR A 1 102 ? -12.806 9.153 2.675 1.00 91.00 102 THR A N 1
ATOM 733 C CA . THR A 1 102 ? -12.550 10.598 2.768 1.00 91.00 102 THR A CA 1
ATOM 734 C C . THR A 1 102 ? -11.792 11.072 1.518 1.00 91.00 102 THR A C 1
ATOM 736 O O . THR A 1 102 ? -10.638 10.673 1.339 1.00 91.00 102 THR A O 1
ATOM 739 N N . PRO A 1 103 ? -12.371 11.951 0.671 1.00 80.19 103 PRO A N 1
ATOM 740 C CA . PRO A 1 103 ? -11.833 12.249 -0.662 1.00 80.19 103 PRO A CA 1
ATOM 741 C C . PRO A 1 103 ? -10.386 12.753 -0.677 1.00 80.19 103 PRO A C 1
ATOM 743 O O . PRO A 1 103 ? -9.609 12.386 -1.551 1.00 80.19 103 PRO A O 1
ATOM 746 N N . HIS A 1 104 ? -10.006 13.558 0.315 1.00 80.12 104 HIS A N 1
ATOM 747 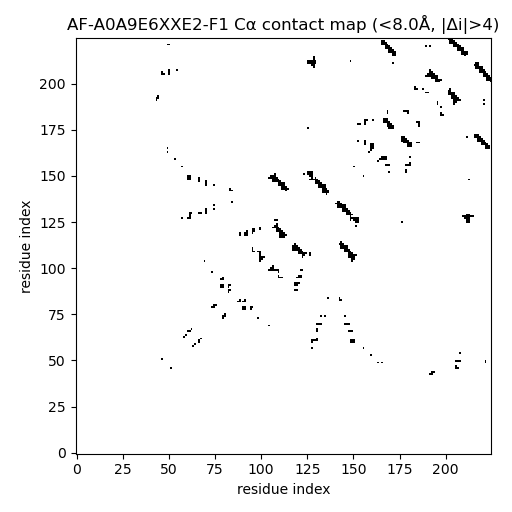C CA . HIS A 1 104 ? -8.674 14.166 0.398 1.00 80.12 104 HIS A CA 1
ATOM 748 C C . HIS A 1 104 ? -7.641 13.296 1.119 1.00 80.12 104 HIS A C 1
ATOM 750 O O . HIS A 1 104 ? -6.475 13.673 1.195 1.00 80.12 104 HIS A O 1
ATOM 756 N N . ALA A 1 105 ? -8.060 12.165 1.694 1.00 79.56 105 ALA A N 1
ATOM 757 C CA . ALA A 1 105 ? -7.165 11.303 2.451 1.00 79.56 105 ALA A CA 1
ATOM 758 C C . ALA A 1 105 ? -6.463 10.261 1.580 1.00 79.56 105 ALA A C 1
ATOM 760 O O . ALA A 1 105 ? -5.443 9.743 2.006 1.00 79.56 105 ALA A O 1
ATOM 761 N N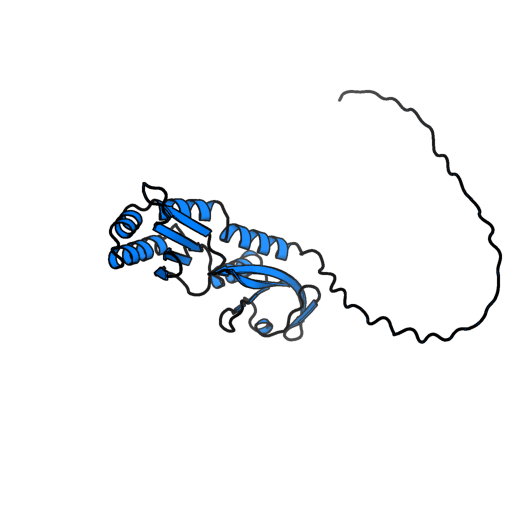 . HIS A 1 106 ? -6.998 9.941 0.393 1.00 86.62 106 HIS A N 1
ATOM 762 C CA . HIS A 1 106 ? -6.446 8.925 -0.515 1.00 86.62 106 HIS A CA 1
ATOM 763 C C . HIS A 1 106 ? -6.026 7.631 0.206 1.00 86.62 106 HIS A C 1
ATOM 765 O O . HIS A 1 106 ? -4.966 7.083 -0.056 1.00 86.62 106 HIS A O 1
ATOM 771 N N . ILE A 1 107 ? -6.836 7.147 1.152 1.00 94.94 107 ILE A N 1
ATOM 772 C CA . ILE A 1 107 ? -6.548 5.906 1.874 1.00 94.94 107 ILE A CA 1
ATOM 773 C C . ILE A 1 107 ? -7.066 4.741 1.027 1.00 94.94 107 ILE A C 1
ATOM 775 O O . ILE A 1 107 ? -8.268 4.474 0.989 1.00 94.94 107 ILE A O 1
ATOM 779 N N . SER A 1 108 ? -6.168 4.019 0.360 1.00 96.19 108 SER A N 1
ATOM 780 C CA . SER A 1 108 ? -6.518 2.821 -0.418 1.00 96.19 108 SER A CA 1
ATOM 781 C C . SER A 1 108 ? -7.037 1.680 0.458 1.00 96.19 108 SER A C 1
ATOM 783 O O . SER A 1 108 ? -7.879 0.896 0.016 1.00 96.19 108 SER A O 1
ATOM 785 N N . ARG A 1 109 ? -6.569 1.587 1.712 1.00 97.44 109 ARG A N 1
ATOM 786 C CA . ARG A 1 109 ? -7.109 0.635 2.689 1.00 97.44 109 ARG A CA 1
ATOM 787 C C . ARG A 1 109 ? -6.961 1.097 4.131 1.00 97.44 109 ARG A C 1
ATOM 789 O O . ARG A 1 109 ? -5.914 1.604 4.522 1.00 97.44 109 ARG A O 1
ATOM 796 N N . LEU A 1 110 ? -7.993 0.841 4.930 1.00 97.94 110 LEU A N 1
ATOM 797 C CA . LEU A 1 110 ? -8.049 1.100 6.362 1.00 97.94 110 LEU A CA 1
ATOM 798 C C . LEU A 1 110 ? -8.438 -0.180 7.109 1.00 97.9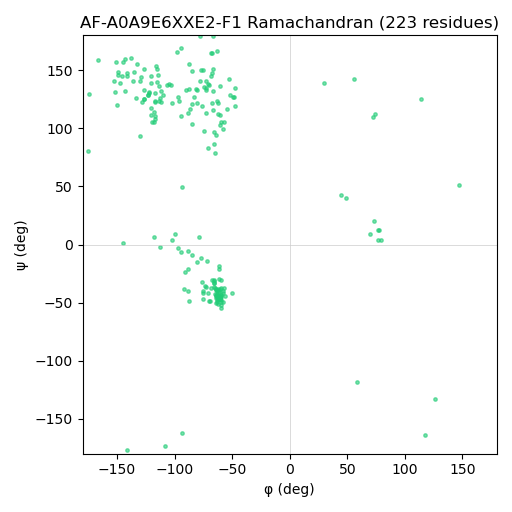4 110 LEU A C 1
ATOM 800 O O . LEU A 1 110 ? -9.486 -0.765 6.833 1.00 97.94 110 LEU A O 1
ATOM 804 N N . ARG A 1 111 ? -7.632 -0.600 8.089 1.00 98.19 111 ARG A N 1
ATOM 805 C CA . ARG A 1 111 ? -7.923 -1.768 8.934 1.00 98.19 111 ARG A CA 1
ATOM 806 C C . ARG A 1 111 ? -7.801 -1.434 10.404 1.00 98.19 111 ARG A C 1
ATOM 808 O O . ARG A 1 111 ? -6.911 -0.698 10.819 1.00 98.19 111 ARG A O 1
ATOM 815 N N . VAL A 1 112 ? -8.666 -2.048 11.200 1.00 98.38 112 VAL A N 1
ATOM 816 C CA . VAL A 1 112 ? -8.591 -2.021 12.658 1.00 98.38 112 VAL A CA 1
ATOM 817 C C . VAL A 1 112 ? -8.467 -3.451 13.151 1.00 98.38 112 VAL A C 1
ATOM 819 O O . VAL A 1 112 ? -9.359 -4.280 12.951 1.00 98.38 112 VAL A O 1
ATOM 822 N N . VAL A 1 113 ? -7.345 -3.736 13.798 1.00 97.88 113 VAL A N 1
ATOM 823 C CA . VAL A 1 113 ? -6.960 -5.070 14.248 1.00 97.88 113 VAL A CA 1
ATOM 824 C C . VAL A 1 113 ? -6.861 -5.065 15.767 1.00 97.88 113 VAL A C 1
ATOM 826 O O . VAL A 1 113 ? -6.221 -4.202 16.354 1.00 97.88 113 VAL A O 1
ATOM 829 N N . ARG A 1 114 ? -7.480 -6.032 16.438 1.00 95.69 114 ARG A N 1
ATOM 830 C CA . ARG A 1 114 ? -7.317 -6.253 17.879 1.00 95.69 114 ARG A CA 1
ATOM 831 C C . ARG A 1 114 ? -6.720 -7.639 18.066 1.00 95.69 114 ARG A C 1
ATOM 833 O O . ARG A 1 114 ? -7.373 -8.639 17.771 1.00 95.69 114 ARG A O 1
ATOM 840 N N . ARG A 1 115 ? -5.481 -7.691 18.568 1.00 90.00 115 ARG A N 1
ATOM 841 C CA . ARG A 1 115 ? -4.663 -8.918 18.611 1.00 90.00 115 ARG A CA 1
ATOM 842 C C . ARG A 1 115 ? -4.479 -9.468 17.189 1.00 90.00 115 ARG A C 1
ATOM 844 O O . ARG A 1 115 ? -3.945 -8.758 16.351 1.00 90.00 115 ARG A O 1
ATOM 851 N N . SER A 1 116 ? -4.953 -10.677 16.902 1.00 89.75 116 SER A N 1
ATOM 852 C CA . SER A 1 116 ? -4.949 -11.288 15.565 1.00 89.75 116 SER A CA 1
ATOM 853 C C . SER A 1 116 ? -6.277 -11.129 14.812 1.00 89.75 116 SER A C 1
ATOM 855 O O . SER A 1 116 ? -6.387 -11.553 13.663 1.00 89.75 116 SER A O 1
ATOM 857 N N . ARG A 1 117 ? -7.303 -10.526 15.432 1.00 95.62 117 ARG A N 1
ATOM 858 C CA . ARG A 1 117 ? -8.640 -10.406 14.841 1.00 95.62 117 ARG A CA 1
ATOM 859 C C . ARG A 1 117 ? -8.829 -9.053 14.173 1.00 95.62 117 ARG A C 1
ATOM 861 O O . ARG A 1 117 ? -8.693 -8.004 14.801 1.00 95.62 117 ARG A O 1
ATOM 868 N N . VAL A 1 118 ? -9.241 -9.086 12.914 1.00 97.25 118 VAL A N 1
ATOM 869 C CA . VAL A 1 118 ? -9.692 -7.903 12.178 1.00 97.25 118 VAL A CA 1
ATOM 870 C C . VAL A 1 118 ? -11.102 -7.557 12.647 1.00 97.25 118 VAL A C 1
ATOM 872 O O . VAL A 1 118 ? -12.018 -8.373 12.539 1.00 97.25 118 VAL A O 1
ATOM 875 N N . LEU A 1 119 ? -11.276 -6.364 13.207 1.00 97.94 119 LEU A N 1
ATOM 876 C CA . LEU A 1 119 ? -12.578 -5.881 13.673 1.00 97.94 119 LEU A CA 1
ATOM 877 C C . LEU A 1 119 ? -13.336 -5.165 12.548 1.00 97.94 119 LEU A C 1
ATOM 879 O O . LEU A 1 119 ? -14.545 -5.348 12.383 1.00 97.94 119 LEU A O 1
ATOM 883 N N . ALA A 1 120 ? -12.604 -4.381 11.758 1.00 98.31 120 ALA A N 1
ATOM 884 C CA . ALA A 1 120 ? -13.111 -3.642 10.614 1.00 98.31 120 ALA A CA 1
ATOM 885 C C . ALA A 1 120 ? -12.018 -3.498 9.545 1.00 98.31 120 ALA A C 1
ATOM 887 O O . ALA A 1 120 ? -10.832 -3.397 9.865 1.00 98.31 120 ALA A O 1
ATOM 888 N N . ASP A 1 121 ? -12.436 -3.510 8.283 1.00 98.12 121 ASP A N 1
ATOM 889 C CA . ASP A 1 121 ? -11.579 -3.476 7.098 1.00 98.12 121 ASP A CA 1
ATOM 890 C C . ASP A 1 121 ? -12.367 -2.811 5.965 1.00 98.12 121 ASP A C 1
ATOM 892 O O . ASP A 1 121 ? -13.532 -3.157 5.746 1.00 98.12 121 ASP A O 1
ATOM 896 N N . ALA A 1 122 ? -11.766 -1.838 5.290 1.00 97.88 122 ALA A N 1
ATOM 897 C CA . ALA A 1 122 ? -12.337 -1.183 4.121 1.00 97.88 122 ALA A CA 1
ATOM 898 C C . ALA A 1 122 ? -11.230 -0.808 3.136 1.00 97.88 122 ALA A C 1
ATOM 900 O O . ALA A 1 122 ? -10.141 -0.413 3.553 1.00 97.88 122 ALA A O 1
ATOM 901 N N . GLY A 1 123 ? -11.534 -0.887 1.841 1.00 95.88 123 GLY A N 1
ATOM 902 C CA . GLY A 1 123 ? -10.610 -0.565 0.757 1.00 95.88 123 GLY A CA 1
ATOM 903 C C . GLY A 1 123 ? -10.302 -1.757 -0.146 1.00 95.88 123 GLY A C 1
ATOM 904 O O . GLY A 1 123 ? -11.019 -2.759 -0.146 1.00 95.88 123 GLY A O 1
ATOM 905 N N . VAL A 1 124 ? -9.238 -1.630 -0.935 1.00 94.00 124 VAL A N 1
ATOM 906 C CA . VAL A 1 124 ? -8.868 -2.598 -1.981 1.00 94.00 124 VAL A CA 1
ATOM 907 C C . VAL A 1 124 ? -7.986 -3.745 -1.444 1.00 94.00 124 VAL A C 1
ATOM 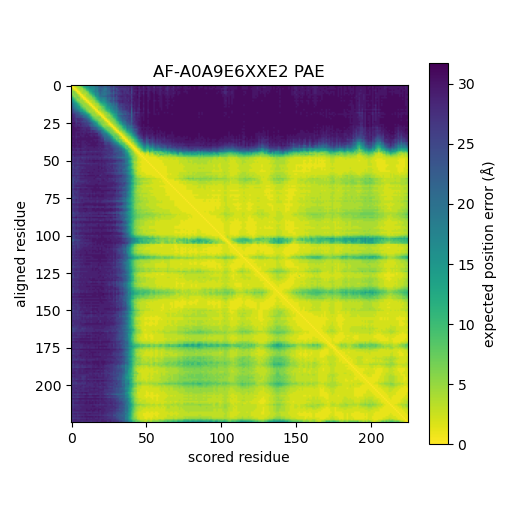909 O O . VAL A 1 124 ? -7.334 -3.607 -0.400 1.00 94.00 124 VAL A O 1
ATOM 912 N N . PRO A 1 125 ? -7.989 -4.928 -2.097 1.00 91.50 125 PRO A N 1
ATOM 913 C CA . PRO A 1 125 ? -7.427 -6.148 -1.514 1.00 91.50 125 PRO A CA 1
ATOM 914 C C . PRO A 1 125 ? -5.896 -6.186 -1.458 1.00 91.50 125 PRO A C 1
ATOM 916 O O . PRO A 1 125 ? -5.359 -6.703 -0.478 1.00 91.50 125 PRO A O 1
ATOM 919 N N . PHE A 1 126 ? -5.206 -5.648 -2.463 1.00 94.38 126 PHE A N 1
ATOM 920 C CA . PHE A 1 126 ? -3.749 -5.618 -2.527 1.00 94.38 126 PHE A CA 1
ATOM 921 C C . PHE A 1 126 ? -3.298 -4.163 -2.420 1.00 94.38 126 PHE A C 1
ATOM 923 O O . PHE A 1 126 ? -3.807 -3.289 -3.107 1.00 94.38 126 PHE A O 1
ATOM 930 N N . VAL A 1 127 ? -2.451 -3.875 -1.439 1.00 96.50 127 VAL A N 1
ATOM 931 C CA . VAL A 1 127 ? -1.987 -2.517 -1.150 1.00 96.50 127 VAL A CA 1
ATOM 932 C C . VAL A 1 127 ? -0.550 -2.562 -0.679 1.00 96.50 127 VAL A C 1
ATOM 934 O O . VAL A 1 127 ? -0.097 -3.587 -0.156 1.00 96.50 127 VAL A O 1
ATOM 937 N N . LEU A 1 128 ? 0.153 -1.441 -0.835 1.00 96.12 128 LEU A N 1
ATOM 938 C CA . LEU A 1 128 ? 1.514 -1.308 -0.330 1.00 96.12 128 LEU A CA 1
ATOM 939 C C . LEU A 1 128 ? 1.530 -1.413 1.207 1.00 96.12 128 LEU A C 1
ATOM 941 O O . LEU A 1 128 ? 0.477 -1.356 1.861 1.00 96.12 128 LEU A O 1
ATOM 945 N N . ALA A 1 129 ? 2.722 -1.587 1.784 1.00 95.69 129 ALA A N 1
ATOM 946 C CA . ALA A 1 129 ? 2.897 -1.710 3.228 1.00 95.69 129 ALA A CA 1
ATOM 947 C C . ALA A 1 129 ? 2.160 -0.586 3.982 1.00 95.69 129 ALA A C 1
ATOM 949 O O . ALA A 1 129 ? 2.348 0.593 3.671 1.00 95.69 129 ALA A O 1
ATOM 950 N N . PRO A 1 130 ? 1.305 -0.925 4.963 1.00 96.12 130 PRO A N 1
ATOM 951 C CA . PRO A 1 130 ? 0.583 0.079 5.718 1.00 96.12 130 PRO A CA 1
ATOM 952 C C . PRO A 1 130 ? 1.476 0.741 6.765 1.00 96.12 130 PRO A C 1
ATOM 954 O O . PRO A 1 130 ? 2.302 0.087 7.407 1.00 96.12 130 PRO A O 1
ATOM 957 N N . LEU A 1 131 ? 1.176 2.001 7.068 1.00 95.62 131 LEU A N 1
ATOM 958 C CA . LEU A 1 131 ? 1.543 2.571 8.355 1.00 95.62 131 LEU A CA 1
ATOM 959 C C . LEU A 1 131 ? 0.599 2.038 9.420 1.00 95.62 131 LEU A C 1
ATOM 961 O O . LEU A 1 131 ? -0.579 1.788 9.160 1.00 95.62 131 LEU A O 1
ATOM 965 N N . GLN A 1 132 ? 1.091 1.930 10.650 1.00 96.06 132 GLN A N 1
ATOM 966 C CA . GLN A 1 132 ? 0.277 1.432 11.745 1.00 96.06 132 GLN A CA 1
ATOM 967 C C . GLN A 1 132 ? 0.517 2.154 13.064 1.00 96.06 132 GLN A C 1
ATOM 969 O O . GLN A 1 132 ? 1.627 2.585 13.376 1.00 96.06 132 GLN A O 1
ATOM 974 N N . LYS A 1 133 ? -0.541 2.255 13.869 1.00 97.38 133 LYS A N 1
ATOM 975 C CA . LYS A 1 133 ? -0.494 2.828 15.215 1.00 97.38 133 LYS A CA 1
ATOM 976 C C . LYS A 1 133 ? -1.422 2.065 16.147 1.00 97.38 133 LYS A C 1
ATOM 978 O O . LYS A 1 133 ? -2.590 1.836 15.839 1.00 97.38 133 LYS A O 1
ATOM 983 N N . THR A 1 134 ? -0.905 1.709 17.316 1.00 97.56 134 THR A N 1
ATOM 984 C CA . THR A 1 134 ? -1.701 1.108 18.388 1.00 97.56 134 THR A CA 1
ATOM 985 C C . THR A 1 134 ? -2.372 2.194 19.218 1.00 97.56 134 THR A C 1
ATOM 987 O O . THR A 1 134 ? -1.698 3.038 19.808 1.00 97.56 134 THR A O 1
ATOM 990 N N . ILE A 1 135 ? -3.699 2.142 19.272 1.00 97.12 135 ILE A N 1
ATOM 991 C CA . ILE A 1 135 ? -4.544 2.922 20.171 1.00 97.12 135 ILE A CA 1
ATOM 992 C C . ILE A 1 135 ? -4.547 2.222 21.529 1.00 97.12 135 ILE A C 1
ATOM 994 O O . ILE A 1 135 ? -4.708 1.000 21.610 1.00 97.12 135 ILE A O 1
ATOM 998 N N . ARG A 1 136 ? -4.364 2.998 22.594 1.00 95.62 136 ARG A N 1
ATOM 999 C CA . ARG A 1 136 ? -4.346 2.524 23.980 1.00 95.62 136 ARG A CA 1
ATOM 1000 C C . ARG A 1 136 ? -5.503 3.139 24.763 1.00 95.62 136 ARG A C 1
ATOM 1002 O O . ARG A 1 136 ? -5.996 4.203 24.393 1.00 95.62 136 ARG A O 1
ATOM 1009 N N . ASP A 1 137 ? -5.957 2.449 25.800 1.00 90.88 137 ASP A N 1
ATOM 1010 C CA . ASP A 1 137 ? -6.927 2.994 26.747 1.00 90.88 137 ASP A CA 1
ATOM 1011 C C . ASP A 1 137 ? -6.264 3.959 27.744 1.00 90.88 137 ASP A C 1
ATOM 1013 O O . ASP A 1 137 ? -5.052 4.187 27.709 1.00 90.88 137 ASP A O 1
ATOM 1017 N N . ALA A 1 138 ? -7.071 4.522 28.648 1.00 89.88 138 ALA A N 1
ATOM 1018 C CA . ALA A 1 138 ? -6.602 5.431 29.695 1.00 89.88 138 ALA A CA 1
ATOM 1019 C C . ALA A 1 138 ? -5.587 4.792 30.666 1.00 89.88 138 ALA A C 1
ATOM 1021 O O . ALA A 1 138 ? -4.854 5.508 31.335 1.00 89.88 138 ALA A O 1
ATOM 1022 N N . HIS A 1 139 ? -5.513 3.458 30.719 1.00 93.12 139 HIS A N 1
ATOM 1023 C CA . HIS A 1 139 ? -4.598 2.692 31.570 1.00 93.12 139 HIS A CA 1
ATOM 1024 C C . HIS A 1 139 ? -3.370 2.203 30.778 1.00 93.12 139 HIS A C 1
ATOM 1026 O O . HIS A 1 139 ? -2.605 1.364 31.253 1.00 93.12 139 HIS A O 1
ATOM 1032 N N . GLY A 1 140 ? -3.194 2.675 29.538 1.00 92.81 140 GLY A N 1
ATOM 1033 C CA . GLY A 1 140 ? -2.089 2.303 28.660 1.00 92.81 140 GLY A CA 1
ATOM 1034 C C . GLY A 1 140 ? -2.220 0.925 28.000 1.00 92.81 140 GLY A C 1
ATOM 1035 O O . GLY A 1 140 ? -1.312 0.520 27.264 1.00 92.81 140 GLY A O 1
ATOM 1036 N N . ARG A 1 141 ? -3.327 0.196 28.190 1.00 93.12 141 ARG A N 1
ATOM 1037 C CA . ARG A 1 141 ? -3.526 -1.134 27.593 1.00 93.12 141 ARG A CA 1
ATOM 1038 C C . ARG A 1 141 ? -3.909 -1.005 26.115 1.00 93.12 141 ARG A C 1
ATOM 1040 O O . ARG A 1 141 ? -4.666 -0.106 25.751 1.00 93.12 141 ARG A O 1
ATOM 1047 N N . PRO A 1 142 ? -3.402 -1.879 25.228 1.00 94.94 142 PRO A N 1
ATOM 1048 C CA . PRO A 1 142 ? -3.705 -1.803 23.802 1.00 94.94 142 PRO A CA 1
ATOM 1049 C C . PRO A 1 142 ? -5.178 -2.135 23.522 1.00 94.94 142 PRO A C 1
ATOM 1051 O O . PRO A 1 142 ? -5.641 -3.238 23.811 1.00 94.94 142 PRO A O 1
ATOM 1054 N N . LEU A 1 143 ? -5.898 -1.197 22.901 1.00 95.06 143 LEU A N 1
ATOM 1055 C CA . LEU A 1 143 ? -7.282 -1.379 22.460 1.00 95.06 143 LEU A CA 1
ATOM 1056 C C . LEU A 1 143 ? -7.355 -1.989 21.062 1.00 95.06 143 LEU A C 1
ATOM 1058 O O . LEU A 1 143 ? -8.118 -2.925 20.840 1.00 95.06 143 LEU A O 1
ATOM 1062 N N . ALA A 1 144 ? -6.604 -1.443 20.109 1.00 97.62 144 ALA A N 1
ATOM 1063 C CA . ALA A 1 144 ? -6.527 -1.926 18.733 1.00 97.62 144 ALA A CA 1
ATOM 1064 C C . ALA A 1 144 ? -5.332 -1.285 18.016 1.00 97.62 144 ALA A C 1
ATOM 1066 O O . ALA A 1 144 ? -4.868 -0.215 18.402 1.00 97.62 144 ALA A O 1
ATOM 1067 N N . THR A 1 145 ? -4.868 -1.908 16.945 1.00 97.94 145 THR A N 1
ATOM 1068 C CA . THR A 1 145 ? -3.924 -1.350 15.984 1.00 97.94 145 THR A CA 1
ATOM 1069 C C . THR A 1 145 ? -4.688 -0.920 14.743 1.00 97.94 145 THR A C 1
ATOM 1071 O O . THR A 1 145 ? -5.374 -1.722 14.110 1.00 97.94 145 THR A O 1
ATOM 1074 N N . VAL A 1 146 ? -4.575 0.359 14.408 1.00 98.06 146 VAL A N 1
ATOM 1075 C CA . VAL A 1 146 ? -5.048 0.915 13.142 1.00 98.06 146 VAL A CA 1
ATOM 1076 C C . VAL A 1 146 ? -3.933 0.766 12.118 1.00 98.06 146 VAL A C 1
ATOM 1078 O O . VAL A 1 146 ? -2.785 1.078 12.429 1.00 98.06 146 VAL A O 1
ATOM 1081 N N . GLN A 1 147 ? -4.273 0.301 10.921 1.00 97.62 147 GLN A N 1
ATOM 1082 C CA . GLN A 1 147 ? -3.380 0.201 9.771 1.00 97.62 147 GLN A CA 1
ATOM 1083 C C . GLN A 1 147 ? -3.977 0.993 8.610 1.00 97.62 147 GLN A C 1
ATOM 1085 O O . GLN A 1 147 ? -5.159 0.813 8.301 1.00 97.62 147 GLN A O 1
ATOM 1090 N N . ILE A 1 148 ? -3.178 1.847 7.972 1.00 97.06 148 ILE A N 1
ATOM 1091 C CA . ILE A 1 148 ? -3.587 2.592 6.780 1.00 97.06 148 ILE A CA 1
ATOM 1092 C C . ILE A 1 148 ? -2.577 2.368 5.659 1.00 97.06 148 ILE A C 1
ATOM 1094 O O . ILE A 1 148 ? -1.376 2.497 5.880 1.00 97.06 148 ILE A O 1
ATOM 1098 N N . SER A 1 149 ? -3.065 2.066 4.461 1.00 96.94 149 SER A N 1
ATOM 1099 C CA . SER A 1 149 ? -2.267 2.084 3.235 1.00 96.94 149 SER A CA 1
ATOM 1100 C C . SER A 1 149 ? -2.773 3.211 2.351 1.00 96.94 149 SER A C 1
ATOM 1102 O O . SER A 1 149 ? -3.967 3.272 2.052 1.00 96.94 149 SER A O 1
ATOM 1104 N N . MET A 1 150 ? -1.866 4.092 1.935 1.00 95.38 150 MET A N 1
ATOM 1105 C CA . MET A 1 150 ? -2.196 5.217 1.059 1.00 95.38 150 MET A CA 1
ATOM 1106 C C . MET A 1 150 ? -2.402 4.741 -0.374 1.00 95.38 150 MET A C 1
ATOM 1108 O O . MET A 1 150 ? -3.417 5.030 -0.993 1.00 95.38 150 MET A O 1
ATOM 1112 N N . GLN A 1 151 ? -1.489 3.914 -0.871 1.00 93.94 151 GLN A N 1
ATOM 1113 C CA . GLN A 1 151 ? -1.477 3.505 -2.267 1.00 93.94 151 GLN A CA 1
ATOM 1114 C C . GLN A 1 151 ? -1.745 2.007 -2.421 1.00 93.94 151 GLN A C 1
ATOM 1116 O O . GLN A 1 151 ? -1.325 1.187 -1.595 1.00 93.94 151 GLN A O 1
ATOM 1121 N N . ASP A 1 152 ? -2.432 1.660 -3.502 1.00 95.19 152 ASP A N 1
ATOM 1122 C CA . ASP A 1 152 ? -2.546 0.294 -3.994 1.00 95.19 152 ASP A CA 1
ATOM 1123 C C . ASP A 1 152 ? -1.490 -0.014 -5.070 1.00 95.19 152 ASP A C 1
ATOM 1125 O O . ASP A 1 152 ? -0.774 0.860 -5.572 1.00 95.19 152 ASP A O 1
ATOM 1129 N N . GLU A 1 153 ? -1.343 -1.286 -5.427 1.00 94.69 153 GLU A N 1
ATOM 1130 C CA . GLU A 1 153 ? -0.365 -1.684 -6.437 1.00 94.69 153 GLU A CA 1
ATOM 1131 C C . GLU A 1 153 ? -0.715 -1.119 -7.825 1.00 94.69 153 GLU A C 1
ATOM 1133 O O . GLU A 1 153 ? 0.179 -0.827 -8.624 1.00 94.69 153 GLU A O 1
ATOM 1138 N N . ILE A 1 154 ? -2.015 -0.948 -8.117 1.00 94.94 154 ILE A N 1
ATOM 1139 C CA . ILE A 1 154 ? -2.503 -0.382 -9.382 1.00 94.94 154 ILE A CA 1
ATOM 1140 C C . ILE A 1 154 ? -2.037 1.062 -9.519 1.00 94.94 154 ILE A C 1
ATOM 1142 O O . ILE A 1 154 ? -1.490 1.434 -10.557 1.00 94.94 154 ILE A O 1
ATOM 1146 N N . GLY A 1 155 ? -2.265 1.870 -8.492 1.00 94.69 155 GLY A N 1
ATOM 1147 C CA . GLY A 1 155 ? -1.934 3.280 -8.415 1.00 94.69 155 GLY A CA 1
ATOM 1148 C C . GLY A 1 155 ? -0.433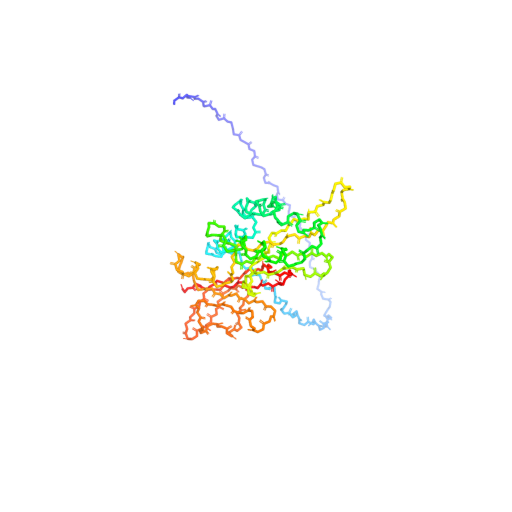 3.493 -8.495 1.00 94.69 155 GLY A C 1
ATOM 1149 O O . GLY A 1 155 ? 0.008 4.331 -9.279 1.00 94.69 155 GLY A O 1
ATOM 1150 N N . PHE A 1 156 ? 0.360 2.694 -7.774 1.00 96.50 156 PHE A N 1
ATOM 1151 C CA . PHE A 1 156 ? 1.821 2.749 -7.863 1.00 96.50 156 PHE A CA 1
ATOM 1152 C C . PHE A 1 156 ? 2.321 2.459 -9.287 1.00 96.50 156 PHE A C 1
ATOM 1154 O O . PHE A 1 156 ? 3.010 3.291 -9.879 1.00 96.50 156 PHE A O 1
ATOM 1161 N N . VAL A 1 157 ? 1.924 1.323 -9.874 1.00 97.19 157 VAL A N 1
ATOM 1162 C CA . VAL A 1 157 ? 2.345 0.933 -11.232 1.00 97.19 157 VAL A CA 1
ATOM 1163 C C . VAL A 1 157 ? 1.880 1.955 -12.269 1.00 97.19 157 VAL A C 1
ATOM 1165 O O . VAL A 1 157 ? 2.653 2.364 -13.136 1.00 97.19 157 VAL A O 1
ATOM 1168 N N . ARG A 1 158 ? 0.628 2.414 -12.169 1.00 96.56 158 ARG A N 1
ATOM 1169 C CA . ARG A 1 158 ? 0.058 3.417 -13.075 1.00 96.56 158 ARG A CA 1
ATOM 1170 C C . ARG A 1 158 ? 0.783 4.753 -12.966 1.00 96.56 158 ARG A C 1
ATOM 1172 O O . ARG A 1 158 ? 1.035 5.365 -14.000 1.00 96.56 158 ARG A O 1
ATOM 1179 N N . TYR A 1 159 ? 1.094 5.207 -11.753 1.00 96.06 159 TYR A N 1
ATOM 1180 C CA . TYR A 1 159 ? 1.817 6.456 -11.525 1.00 96.06 159 TYR A CA 1
ATOM 1181 C C . TYR A 1 159 ? 3.210 6.388 -12.144 1.00 96.06 159 TYR A C 1
ATOM 1183 O O . TYR A 1 159 ? 3.555 7.243 -12.957 1.00 96.06 159 TYR A O 1
ATOM 1191 N N . MET A 1 160 ? 3.965 5.327 -11.844 1.00 96.88 160 MET A N 1
ATOM 1192 C CA . MET A 1 160 ? 5.305 5.140 -12.399 1.00 96.88 160 MET A CA 1
ATOM 1193 C C . MET A 1 160 ? 5.297 5.109 -13.929 1.00 96.88 160 MET A C 1
ATOM 1195 O O . MET A 1 160 ? 6.123 5.757 -14.568 1.00 96.88 160 MET A O 1
ATOM 1199 N N . HIS A 1 161 ? 4.321 4.424 -14.520 1.00 96.56 161 HIS A N 1
ATOM 1200 C CA . HIS A 1 161 ? 4.201 4.342 -15.967 1.00 96.56 161 HIS A CA 1
ATOM 1201 C C . HIS A 1 161 ? 3.792 5.667 -16.619 1.00 96.56 161 HIS A C 1
ATOM 1203 O O . HIS A 1 161 ? 4.424 6.101 -17.575 1.00 96.56 161 HIS A O 1
ATOM 1209 N N . ARG A 1 162 ? 2.752 6.338 -16.108 1.00 96.44 162 ARG A N 1
ATOM 1210 C CA . ARG A 1 162 ? 2.214 7.551 -16.746 1.00 96.44 162 ARG A CA 1
ATOM 1211 C C . ARG A 1 162 ? 3.071 8.790 -16.520 1.00 96.44 162 ARG A C 1
ATOM 1213 O O . ARG A 1 162 ? 3.083 9.661 -17.379 1.00 96.44 162 ARG A O 1
ATOM 1220 N N . VAL A 1 163 ? 3.736 8.890 -15.370 1.00 96.38 163 VAL A N 1
ATOM 1221 C CA . VAL A 1 163 ? 4.519 10.081 -15.005 1.00 96.38 163 VAL A CA 1
ATOM 1222 C C . VAL A 1 163 ? 5.972 9.954 -15.444 1.00 96.38 163 VAL A C 1
ATOM 1224 O O . VAL A 1 163 ? 6.548 10.936 -15.896 1.00 96.38 163 VAL A O 1
ATOM 1227 N N . TYR A 1 164 ? 6.558 8.759 -15.338 1.00 94.31 164 TYR A N 1
ATOM 1228 C CA . TYR A 1 164 ? 7.980 8.549 -15.623 1.00 94.31 164 TYR A CA 1
ATOM 1229 C C . TYR A 1 164 ? 8.246 7.678 -16.855 1.00 94.31 164 TYR A C 1
ATOM 1231 O O . TYR A 1 164 ? 9.403 7.443 -17.185 1.00 94.31 164 TYR A O 1
ATOM 1239 N N . GLY A 1 165 ? 7.211 7.163 -17.525 1.00 93.56 165 GLY A N 1
ATOM 1240 C CA . GLY A 1 165 ? 7.379 6.270 -18.677 1.00 93.56 165 GLY A CA 1
ATOM 1241 C C . GLY A 1 165 ? 7.926 4.884 -18.320 1.00 93.56 165 GLY A C 1
ATOM 1242 O O . GLY A 1 165 ? 8.246 4.105 -19.214 1.00 93.56 165 GLY A O 1
ATOM 1243 N N . ALA A 1 166 ? 8.031 4.546 -17.030 1.00 94.38 166 ALA A N 1
ATOM 1244 C CA . ALA A 1 166 ? 8.625 3.289 -16.593 1.00 94.38 166 ALA A CA 1
ATOM 1245 C C . ALA A 1 166 ? 7.723 2.086 -16.918 1.00 94.38 166 ALA A C 1
ATOM 1247 O O . ALA A 1 166 ? 6.506 2.099 -16.682 1.00 94.38 166 ALA A O 1
ATOM 1248 N N . ASN A 1 167 ? 8.324 0.996 -17.393 1.00 97.31 167 ASN A N 1
ATOM 1249 C CA . ASN A 1 167 ? 7.660 -0.303 -17.414 1.00 97.31 167 ASN A CA 1
ATOM 1250 C C . ASN A 1 167 ? 7.895 -0.977 -16.065 1.00 97.31 167 ASN A C 1
ATOM 1252 O O . ASN A 1 167 ? 9.033 -1.239 -15.684 1.00 97.31 167 ASN A O 1
ATOM 1256 N N . VAL A 1 168 ? 6.817 -1.223 -15.325 1.00 97.94 168 VAL A N 1
ATOM 1257 C CA . VAL A 1 168 ? 6.877 -1.714 -13.949 1.00 97.94 168 VAL A CA 1
ATOM 1258 C C . VAL A 1 168 ? 6.162 -3.048 -13.854 1.00 97.94 168 VAL A C 1
ATOM 1260 O O . VAL A 1 168 ? 5.088 -3.241 -14.431 1.00 97.94 168 VAL A O 1
ATOM 1263 N N . ILE A 1 169 ? 6.754 -3.969 -13.103 1.00 97.75 169 ILE A N 1
ATOM 1264 C CA . ILE A 1 169 ? 6.145 -5.230 -12.697 1.00 97.75 169 ILE A CA 1
ATOM 1265 C C . ILE A 1 169 ? 6.261 -5.302 -11.185 1.00 97.75 169 ILE A C 1
ATOM 1267 O O . ILE A 1 169 ? 7.356 -5.210 -10.652 1.00 97.75 169 ILE A O 1
ATOM 1271 N N . LEU A 1 170 ? 5.148 -5.494 -10.496 1.00 97.69 170 LEU A N 1
ATOM 1272 C CA . LEU A 1 170 ? 5.100 -5.746 -9.064 1.00 97.69 170 LEU A CA 1
ATOM 1273 C C . LEU A 1 170 ? 4.517 -7.142 -8.860 1.00 97.69 170 LEU A C 1
ATOM 1275 O O . LEU A 1 170 ? 3.411 -7.417 -9.331 1.00 97.69 170 LEU A O 1
ATOM 1279 N N . ARG A 1 171 ? 5.262 -8.022 -8.183 1.00 97.06 171 ARG A N 1
ATOM 1280 C CA . ARG A 1 171 ? 4.807 -9.369 -7.804 1.00 97.06 171 ARG A CA 1
ATOM 1281 C C . ARG A 1 171 ? 4.905 -9.550 -6.299 1.00 97.06 171 ARG A C 1
ATOM 1283 O O . ARG A 1 171 ? 5.967 -9.326 -5.729 1.00 97.06 171 ARG A O 1
ATOM 1290 N N . GLY A 1 172 ? 3.814 -9.986 -5.691 1.00 95.25 172 GLY A N 1
ATOM 1291 C CA . GLY A 1 172 ? 3.783 -10.572 -4.360 1.00 95.25 172 GLY A CA 1
ATOM 1292 C C . GLY A 1 172 ? 3.887 -12.096 -4.410 1.00 95.25 172 GLY A C 1
ATOM 1293 O O . GLY A 1 172 ? 4.271 -12.699 -5.414 1.00 95.25 172 GLY A O 1
ATOM 1294 N N . ARG A 1 173 ? 3.509 -12.727 -3.303 1.00 92.12 173 ARG A N 1
ATOM 1295 C CA . ARG A 1 173 ? 3.545 -14.175 -3.087 1.00 92.12 173 ARG A CA 1
ATOM 1296 C C . ARG A 1 173 ? 2.443 -14.912 -3.851 1.00 92.12 173 ARG A C 1
ATOM 1298 O O . ARG 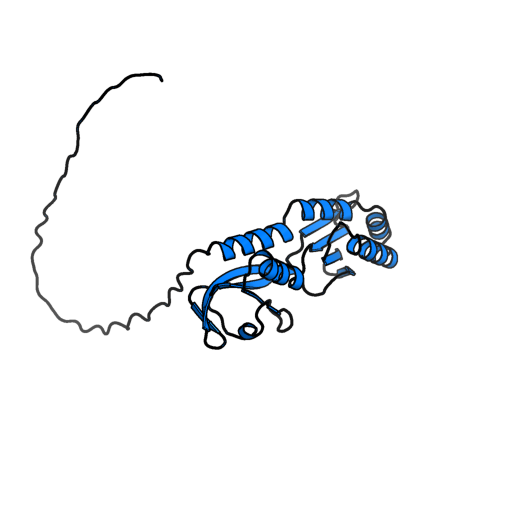A 1 173 ? 2.648 -16.041 -4.291 1.00 92.12 173 ARG A O 1
ATOM 1305 N N . GLY A 1 174 ? 1.261 -14.307 -3.971 1.00 85.81 174 GLY A N 1
ATOM 1306 C CA . GLY A 1 174 ? 0.110 -14.900 -4.655 1.00 85.81 174 GLY A CA 1
ATOM 1307 C C . GLY A 1 174 ? 0.124 -14.661 -6.167 1.00 85.81 174 GLY A C 1
ATOM 1308 O O . GLY A 1 174 ? 0.542 -13.603 -6.628 1.00 85.81 174 GLY A O 1
ATOM 1309 N N . ARG A 1 175 ? -0.425 -15.593 -6.962 1.00 81.81 175 ARG A N 1
ATOM 1310 C CA . ARG A 1 175 ? -0.580 -15.388 -8.422 1.00 81.81 175 ARG A CA 1
ATOM 1311 C C . ARG A 1 175 ? -1.478 -14.191 -8.759 1.00 81.81 175 ARG A C 1
ATOM 1313 O O . ARG A 1 175 ? -1.284 -13.560 -9.790 1.00 81.81 175 ARG A O 1
ATOM 1320 N N . SER A 1 176 ? -2.443 -13.880 -7.892 1.00 87.00 176 SER A N 1
ATOM 1321 C CA . SER A 1 176 ? -3.310 -12.698 -7.987 1.00 87.00 176 SER A CA 1
ATOM 1322 C C . SER A 1 176 ? -2.626 -11.402 -7.540 1.00 87.00 176 SER A C 1
ATOM 1324 O O . SER A 1 176 ? -3.165 -10.326 -7.779 1.00 87.00 176 SER A O 1
ATOM 1326 N N . HIS A 1 177 ? -1.455 -11.476 -6.903 1.00 93.06 177 HIS A N 1
ATOM 1327 C CA . HIS A 1 177 ? -0.700 -10.323 -6.405 1.00 93.06 177 HIS A CA 1
ATOM 1328 C C . HIS A 1 177 ? 0.323 -9.881 -7.452 1.00 93.06 177 HIS A C 1
ATOM 1330 O O . HIS A 1 177 ? 1.511 -9.740 -7.183 1.00 93.06 177 HIS A O 1
ATOM 1336 N N . LEU A 1 178 ? -0.147 -9.715 -8.685 1.00 94.44 178 LEU A N 1
ATOM 1337 C CA . LEU A 1 178 ? 0.648 -9.285 -9.823 1.00 94.44 178 LEU A CA 1
ATOM 1338 C C . LEU A 1 178 ? 0.011 -8.036 -10.415 1.00 94.44 178 LEU A C 1
ATOM 1340 O O . LEU A 1 178 ? -1.167 -8.030 -10.775 1.00 94.44 178 LEU A O 1
ATOM 1344 N N . ARG A 1 179 ? 0.826 -7.003 -10.601 1.00 96.06 179 ARG A N 1
ATOM 1345 C CA . ARG A 1 179 ? 0.446 -5.833 -11.382 1.00 96.06 179 ARG A CA 1
ATOM 1346 C C . ARG A 1 179 ? 1.575 -5.424 -12.294 1.00 96.06 179 ARG A C 1
ATOM 1348 O O . ARG A 1 179 ? 2.739 -5.465 -11.916 1.00 96.06 179 ARG A O 1
ATOM 1355 N N . THR A 1 180 ? 1.233 -5.021 -13.507 1.00 96.69 180 THR A N 1
ATOM 1356 C CA . THR A 1 180 ? 2.225 -4.551 -14.462 1.00 96.69 180 THR A CA 1
ATOM 1357 C C . THR A 1 180 ? 1.651 -3.498 -15.394 1.00 96.69 180 THR A C 1
ATOM 1359 O O . THR A 1 180 ? 0.458 -3.532 -15.699 1.00 96.69 180 THR A O 1
ATOM 1362 N N . SER A 1 181 ? 2.497 -2.566 -15.833 1.00 96.50 181 SER A N 1
ATOM 1363 C CA . SER A 1 181 ? 2.204 -1.675 -16.959 1.00 96.50 181 SER A CA 1
ATOM 1364 C C . SER A 1 181 ? 2.544 -2.298 -18.318 1.00 96.50 181 SER A C 1
ATOM 1366 O O . SER A 1 181 ? 2.142 -1.760 -19.342 1.00 96.50 181 SER A O 1
ATOM 1368 N N . MET A 1 182 ? 3.220 -3.452 -18.340 1.00 95.38 182 MET A N 1
ATOM 1369 C CA . MET A 1 182 ? 3.640 -4.155 -19.550 1.00 95.38 182 MET A CA 1
ATOM 1370 C C . MET A 1 182 ? 3.229 -5.630 -19.484 1.00 95.38 182 MET A C 1
ATOM 1372 O O . MET A 1 182 ? 3.949 -6.484 -18.965 1.00 95.38 182 MET A O 1
ATOM 1376 N N . TYR A 1 183 ? 2.052 -5.945 -20.031 1.00 93.69 183 TYR A N 1
ATOM 1377 C CA . TYR A 1 183 ? 1.459 -7.284 -19.924 1.00 93.69 183 TYR A CA 1
ATOM 1378 C C . TYR A 1 183 ? 2.335 -8.397 -20.530 1.00 93.69 183 TYR A C 1
ATOM 1380 O O . TYR A 1 183 ? 2.366 -9.504 -19.999 1.00 93.69 183 TYR A O 1
ATOM 1388 N N . SER A 1 184 ? 3.125 -8.102 -21.567 1.00 94.38 184 SER A N 1
ATOM 1389 C CA . SER A 1 184 ? 4.077 -9.058 -22.157 1.00 94.38 184 SER A CA 1
ATOM 1390 C C . SER A 1 184 ? 5.169 -9.531 -21.183 1.00 94.38 184 SER A C 1
ATOM 1392 O O . SER A 1 184 ? 5.732 -10.604 -21.381 1.00 94.38 184 SER A O 1
ATOM 1394 N N . ALA A 1 185 ? 5.441 -8.784 -20.106 1.00 94.06 185 ALA A N 1
ATOM 1395 C CA . ALA A 1 185 ? 6.388 -9.162 -19.054 1.00 94.06 185 ALA A CA 1
ATOM 1396 C C . ALA A 1 185 ? 5.740 -9.866 -17.852 1.00 94.06 185 ALA A C 1
ATOM 1398 O O . ALA A 1 185 ? 6.453 -10.341 -16.965 1.00 94.06 185 ALA A O 1
ATOM 1399 N N . ALA A 1 186 ? 4.405 -9.947 -17.798 1.00 91.56 186 ALA A N 1
ATOM 1400 C CA . ALA A 1 186 ? 3.641 -10.370 -16.621 1.00 91.56 186 ALA A CA 1
ATOM 1401 C C . ALA A 1 186 ? 4.150 -11.685 -16.011 1.00 91.56 186 ALA A C 1
ATOM 1403 O O . ALA A 1 186 ? 4.323 -11.773 -14.793 1.00 91.56 186 ALA A O 1
ATOM 1404 N N . PHE A 1 187 ? 4.482 -12.660 -16.861 1.00 90.00 187 PHE A N 1
ATOM 1405 C CA . PHE A 1 187 ? 4.885 -14.013 -16.463 1.00 90.00 187 PHE A CA 1
ATOM 1406 C C . PHE A 1 187 ? 6.314 -14.387 -16.872 1.00 90.00 187 PHE A C 1
ATOM 1408 O O . PHE A 1 187 ? 6.737 -15.524 -16.671 1.00 90.00 187 PHE A O 1
ATOM 1415 N N . VAL A 1 188 ? 7.081 -13.436 -17.411 1.00 93.19 188 VAL A N 1
ATOM 1416 C CA . VAL A 1 188 ? 8.488 -13.660 -17.760 1.00 93.19 188 VAL A CA 1
ATOM 1417 C C . VAL A 1 188 ? 9.315 -13.791 -16.478 1.00 93.19 188 VAL A C 1
ATOM 1419 O O . VAL A 1 188 ? 9.126 -13.035 -15.517 1.00 93.19 188 VAL A O 1
ATOM 1422 N N . ARG A 1 189 ? 10.245 -14.750 -16.442 1.00 94.00 189 ARG A N 1
ATOM 1423 C CA . ARG A 1 189 ? 11.258 -14.817 -15.382 1.00 94.00 189 ARG A CA 1
ATOM 1424 C C . ARG A 1 189 ? 12.260 -13.690 -15.612 1.00 94.00 189 ARG A C 1
ATOM 1426 O O . ARG A 1 189 ? 12.957 -13.690 -16.619 1.00 94.00 189 ARG A O 1
ATOM 1433 N N . LEU A 1 190 ? 12.286 -12.723 -14.703 1.00 95.31 190 LEU A N 1
ATOM 1434 C CA . LEU A 1 190 ? 13.142 -11.544 -14.796 1.00 95.31 190 LEU A CA 1
ATOM 1435 C C . LEU A 1 190 ? 14.315 -11.693 -13.820 1.00 95.31 190 LEU A C 1
ATOM 1437 O O . LEU A 1 190 ? 14.086 -12.135 -12.689 1.00 95.31 190 LEU A O 1
ATOM 1441 N N . PRO A 1 191 ? 15.547 -11.333 -14.219 1.00 95.50 191 PRO A N 1
ATOM 1442 C CA . PRO A 1 191 ? 16.675 -11.291 -13.297 1.00 95.50 191 PRO A CA 1
ATOM 1443 C C . PRO A 1 191 ? 16.494 -10.164 -12.269 1.00 95.50 191 PRO A C 1
ATOM 1445 O O . PRO A 1 191 ? 15.671 -9.264 -12.449 1.00 95.50 191 PRO A O 1
ATOM 1448 N N . ALA A 1 192 ? 17.274 -10.200 -11.186 1.00 95.38 192 ALA A N 1
ATOM 1449 C CA . ALA A 1 192 ? 17.271 -9.124 -10.193 1.00 95.38 192 ALA A CA 1
ATOM 1450 C C . ALA A 1 192 ? 17.863 -7.818 -10.755 1.00 95.38 192 ALA A C 1
ATOM 1452 O O . ALA A 1 192 ? 17.370 -6.728 -10.465 1.00 95.38 192 ALA A O 1
ATOM 1453 N N . SER A 1 193 ? 18.896 -7.941 -11.588 1.00 95.81 193 SER A N 1
ATOM 1454 C CA . SER A 1 193 ? 19.490 -6.860 -12.372 1.00 95.81 193 SER A CA 1
ATOM 1455 C C . SER A 1 193 ? 20.105 -7.418 -13.659 1.00 95.81 193 SER A C 1
ATOM 1457 O O . SER A 1 193 ? 20.465 -8.595 -13.690 1.00 95.81 193 SER A O 1
ATOM 1459 N N . GLY A 1 194 ? 20.275 -6.594 -14.693 1.00 94.69 194 GLY A N 1
ATOM 1460 C CA . GLY A 1 194 ? 20.956 -6.970 -15.937 1.00 94.69 194 GLY A CA 1
ATOM 1461 C C . GLY A 1 194 ? 20.095 -6.694 -17.162 1.00 94.69 194 GLY A C 1
ATOM 1462 O O . GLY A 1 194 ? 19.524 -5.614 -17.283 1.00 94.69 194 GLY A O 1
ATOM 1463 N N . THR A 1 195 ? 19.997 -7.658 -18.075 1.00 94.81 195 THR A N 1
ATOM 1464 C CA . THR A 1 195 ? 19.157 -7.551 -19.273 1.00 94.81 195 THR A CA 1
ATOM 1465 C C . THR A 1 195 ? 18.200 -8.733 -19.400 1.00 94.81 195 THR A C 1
ATOM 1467 O O . THR A 1 195 ? 18.476 -9.836 -18.928 1.00 94.81 195 THR A O 1
ATOM 1470 N N . ALA A 1 196 ? 17.049 -8.505 -20.028 1.00 95.38 196 ALA A N 1
ATOM 1471 C CA . ALA A 1 196 ? 16.087 -9.543 -20.380 1.00 95.38 196 ALA A CA 1
ATOM 1472 C C . ALA A 1 196 ? 15.479 -9.248 -21.751 1.00 95.38 196 ALA A C 1
ATOM 1474 O O . ALA A 1 196 ? 15.250 -8.091 -22.095 1.00 95.38 196 ALA A O 1
ATOM 1475 N N . THR A 1 197 ? 15.184 -10.294 -22.522 1.00 96.06 197 THR A N 1
ATOM 1476 C CA . THR A 1 197 ? 14.439 -10.151 -23.779 1.00 96.06 197 THR A CA 1
ATOM 1477 C C . THR A 1 197 ? 12.968 -10.439 -23.527 1.00 96.06 197 THR A C 1
ATOM 1479 O O . THR A 1 197 ? 12.618 -11.513 -23.041 1.00 96.06 197 THR A O 1
ATOM 1482 N N . ILE A 1 198 ? 12.099 -9.485 -23.853 1.00 95.88 198 ILE A N 1
ATOM 1483 C CA . ILE A 1 198 ? 10.654 -9.584 -23.636 1.00 95.88 198 ILE A CA 1
ATOM 1484 C C . ILE A 1 198 ? 9.964 -9.250 -24.952 1.00 95.88 198 ILE A C 1
ATOM 1486 O O . ILE A 1 198 ? 10.195 -8.187 -25.522 1.00 95.88 198 ILE A O 1
ATOM 1490 N N . ALA A 1 199 ? 9.144 -10.179 -25.452 1.00 94.00 199 ALA A N 1
ATOM 1491 C CA . ALA A 1 199 ? 8.490 -10.062 -26.758 1.00 94.00 199 ALA A CA 1
ATOM 1492 C C . ALA A 1 199 ? 9.464 -9.677 -27.899 1.00 94.00 199 ALA A C 1
ATOM 1494 O O . ALA A 1 199 ? 9.142 -8.856 -28.748 1.00 94.00 199 ALA A O 1
ATOM 1495 N N . GLY A 1 200 ? 10.676 -10.248 -27.893 1.00 93.81 200 GLY A N 1
ATOM 1496 C CA . GLY A 1 200 ? 11.697 -9.998 -28.920 1.00 93.81 200 GLY A CA 1
ATOM 1497 C C . GLY A 1 200 ? 12.488 -8.693 -28.765 1.00 93.81 200 GLY A C 1
ATOM 1498 O O . GLY A 1 200 ? 13.322 -8.391 -29.614 1.00 93.81 200 GLY A O 1
ATOM 1499 N N . HIS A 1 201 ? 12.273 -7.926 -27.694 1.00 95.31 201 HIS A N 1
ATOM 1500 C CA . HIS A 1 201 ? 13.008 -6.687 -27.438 1.00 95.31 201 HIS A CA 1
ATOM 1501 C C . HIS A 1 201 ? 13.897 -6.798 -26.197 1.00 95.31 201 HIS A C 1
ATOM 1503 O O . HIS A 1 201 ? 13.438 -7.328 -25.180 1.00 95.31 201 HIS A O 1
ATOM 1509 N N . PRO A 1 202 ? 15.147 -6.305 -26.251 1.00 95.56 202 PRO A N 1
ATOM 1510 C CA . PRO A 1 202 ? 16.003 -6.237 -25.078 1.00 95.56 202 PRO A CA 1
ATOM 1511 C C . PRO A 1 202 ? 15.528 -5.123 -24.140 1.00 95.56 202 PRO A C 1
ATOM 1513 O O . PRO A 1 202 ? 15.153 -4.040 -24.584 1.00 95.56 202 PRO A O 1
ATOM 1516 N N . TYR A 1 203 ? 15.577 -5.400 -22.842 1.00 95.81 203 TYR A N 1
ATOM 1517 C CA . TYR A 1 203 ? 15.337 -4.446 -21.767 1.00 95.81 203 TYR A CA 1
ATOM 1518 C C . TYR A 1 203 ? 16.470 -4.537 -20.757 1.00 95.81 203 TYR A C 1
ATOM 1520 O O . TYR A 1 203 ? 16.914 -5.636 -20.415 1.00 95.81 203 TYR A O 1
ATOM 1528 N N . ARG A 1 204 ? 16.894 -3.391 -20.232 1.00 95.25 204 ARG A N 1
ATOM 1529 C CA . ARG A 1 204 ? 17.630 -3.304 -18.974 1.00 95.25 204 ARG A CA 1
ATOM 1530 C C . ARG A 1 204 ? 16.650 -3.532 -17.833 1.00 95.25 204 ARG A C 1
ATOM 1532 O O . ARG A 1 204 ? 15.535 -3.017 -17.841 1.00 95.25 204 ARG A O 1
ATOM 1539 N N . VAL A 1 205 ? 17.064 -4.347 -16.877 1.00 96.50 205 VAL A N 1
ATOM 1540 C CA . VAL A 1 205 ? 16.246 -4.792 -15.756 1.00 96.50 205 VAL A CA 1
ATOM 1541 C C . VAL A 1 205 ? 16.949 -4.403 -14.478 1.00 96.50 205 VAL A C 1
ATOM 1543 O O . VAL A 1 205 ? 18.117 -4.738 -14.290 1.00 96.50 205 VAL A O 1
ATOM 1546 N N . HIS A 1 206 ? 16.212 -3.771 -13.581 1.00 97.44 206 HIS A N 1
ATOM 1547 C CA . HIS A 1 206 ? 16.595 -3.611 -12.189 1.00 97.44 206 HIS A CA 1
ATOM 1548 C C . HIS A 1 206 ? 15.385 -3.913 -11.315 1.00 97.44 206 HIS A C 1
ATOM 1550 O O . HIS A 1 206 ? 14.238 -3.705 -11.713 1.00 97.44 206 HIS A O 1
ATOM 1556 N N . SER A 1 207 ? 15.628 -4.444 -10.125 1.00 97.31 207 SER A N 1
ATOM 1557 C CA . SER A 1 207 ? 14.569 -4.753 -9.180 1.00 97.31 207 SER A CA 1
ATOM 1558 C C . SER A 1 207 ? 14.945 -4.368 -7.766 1.00 97.31 207 SER A C 1
ATOM 1560 O O . SER A 1 207 ? 16.117 -4.193 -7.433 1.00 97.31 207 SER A O 1
ATOM 1562 N N . PHE A 1 208 ? 13.923 -4.234 -6.938 1.00 97.44 208 PHE A N 1
ATOM 1563 C CA . PHE A 1 208 ? 14.062 -4.027 -5.511 1.00 97.44 208 PHE A CA 1
ATOM 1564 C C . PHE A 1 208 ? 12.959 -4.780 -4.767 1.00 97.44 208 PHE A C 1
ATOM 1566 O O . PHE A 1 208 ? 11.927 -5.150 -5.339 1.00 97.44 208 PHE A O 1
ATOM 1573 N N . HIS A 1 209 ? 13.209 -5.029 -3.486 1.00 96.94 209 HIS A N 1
ATOM 1574 C CA . HIS A 1 209 ? 12.296 -5.733 -2.597 1.00 96.94 209 HIS A CA 1
ATOM 1575 C C . HIS A 1 209 ? 11.646 -4.754 -1.633 1.00 96.94 209 HIS A C 1
ATOM 1577 O O . HIS A 1 209 ? 12.318 -3.893 -1.073 1.00 96.94 209 HIS A O 1
ATOM 1583 N N . GLU A 1 210 ? 10.349 -4.928 -1.426 1.00 96.56 210 GLU A N 1
ATOM 1584 C CA . GLU A 1 210 ? 9.545 -4.157 -0.486 1.00 96.56 210 GLU A CA 1
ATOM 1585 C C . GLU A 1 210 ? 8.533 -5.074 0.205 1.00 96.56 210 GLU A C 1
ATOM 1587 O O . GLU A 1 210 ? 8.513 -6.289 -0.009 1.00 96.56 210 GLU A O 1
ATOM 1592 N N . SER A 1 211 ? 7.680 -4.498 1.049 1.00 96.00 211 SER A N 1
ATOM 1593 C CA . SER A 1 211 ? 6.543 -5.204 1.643 1.00 96.00 211 SER A CA 1
ATOM 1594 C C . SER A 1 211 ? 5.199 -4.623 1.201 1.00 96.00 211 SER A C 1
ATOM 1596 O O . SER A 1 211 ? 5.067 -3.427 0.929 1.00 96.00 211 SER A O 1
ATOM 1598 N N . ALA A 1 212 ? 4.183 -5.477 1.165 1.00 95.69 212 ALA A N 1
ATOM 1599 C CA . ALA A 1 212 ? 2.772 -5.136 1.034 1.00 95.69 212 ALA A CA 1
ATOM 1600 C C . ALA A 1 212 ? 2.032 -5.372 2.366 1.00 95.69 212 ALA A C 1
ATOM 1602 O O . ALA A 1 212 ? 2.637 -5.660 3.407 1.00 95.69 212 ALA A O 1
ATOM 1603 N N . LEU A 1 213 ? 0.704 -5.225 2.359 1.00 93.12 213 LEU A N 1
ATOM 1604 C CA . LEU A 1 213 ? -0.144 -5.510 3.520 1.00 93.12 213 LEU A CA 1
ATOM 1605 C C . LEU A 1 213 ? 0.184 -6.861 4.175 1.00 93.12 213 LEU A C 1
ATOM 1607 O O . LEU A 1 213 ? 0.307 -7.883 3.509 1.00 93.12 213 LEU A O 1
ATOM 1611 N N . GLY A 1 214 ? 0.273 -6.868 5.507 1.00 90.56 214 GLY A N 1
ATOM 1612 C CA . GLY A 1 214 ? 0.572 -8.082 6.272 1.00 90.56 214 GLY A CA 1
ATOM 1613 C C . GLY A 1 214 ? 2.044 -8.502 6.235 1.00 90.56 214 GLY A C 1
ATOM 1614 O O . GLY A 1 214 ? 2.348 -9.615 6.649 1.00 90.56 214 GLY A O 1
ATOM 1615 N N . GLY A 1 215 ? 2.940 -7.631 5.757 1.00 92.88 215 GLY A N 1
ATOM 1616 C CA . GLY A 1 215 ? 4.365 -7.945 5.621 1.00 92.88 215 GLY A CA 1
ATOM 1617 C C . GLY A 1 215 ? 4.647 -8.902 4.467 1.00 92.88 215 GLY A C 1
ATOM 1618 O O . GLY A 1 215 ? 5.668 -9.583 4.467 1.00 92.88 215 GLY A O 1
ATOM 1619 N N . GLU A 1 216 ? 3.729 -9.001 3.503 1.00 94.88 216 GLU A N 1
ATOM 1620 C CA . GLU A 1 216 ? 3.939 -9.830 2.325 1.00 94.88 216 GLU A CA 1
ATOM 1621 C C . GLU A 1 216 ? 5.128 -9.288 1.519 1.00 94.88 216 GLU A C 1
ATOM 1623 O O . GLU A 1 216 ? 5.081 -8.124 1.115 1.00 94.88 216 GLU A O 1
ATOM 1628 N N . PRO A 1 217 ? 6.169 -10.097 1.254 1.00 96.50 217 PRO A N 1
ATOM 1629 C CA . PRO A 1 217 ? 7.282 -9.653 0.433 1.00 96.50 217 PRO A CA 1
ATOM 1630 C C . PRO A 1 217 ? 6.801 -9.424 -0.998 1.00 96.50 217 PRO A C 1
ATOM 1632 O O . PRO A 1 217 ? 6.142 -10.282 -1.594 1.00 96.50 217 PRO A O 1
ATOM 1635 N N . VAL A 1 218 ? 7.167 -8.275 -1.554 1.00 97.25 218 VAL A N 1
ATOM 1636 C CA . VAL A 1 218 ? 6.958 -7.953 -2.961 1.00 97.25 218 VAL A CA 1
ATOM 1637 C C . VAL A 1 218 ? 8.290 -7.667 -3.630 1.00 97.25 218 VAL A C 1
ATOM 1639 O O . VAL A 1 218 ? 9.201 -7.090 -3.036 1.00 97.25 218 VAL A O 1
ATOM 1642 N N . THR A 1 219 ? 8.396 -8.055 -4.892 1.00 97.88 219 THR A N 1
ATOM 1643 C CA . THR A 1 219 ? 9.489 -7.632 -5.761 1.00 97.88 219 THR A CA 1
ATOM 1644 C C . THR A 1 219 ? 8.925 -6.725 -6.836 1.00 97.88 219 THR A C 1
ATOM 1646 O O . THR A 1 219 ? 7.910 -7.032 -7.469 1.00 97.88 219 THR A O 1
ATOM 1649 N N . VAL A 1 220 ? 9.594 -5.595 -7.026 1.00 98.00 220 VAL A N 1
ATOM 1650 C CA . VAL A 1 220 ? 9.275 -4.616 -8.055 1.00 98.00 220 VAL A CA 1
ATOM 1651 C C . VAL A 1 220 ? 10.408 -4.623 -9.067 1.00 98.00 220 VAL A C 1
ATOM 1653 O O . VAL A 1 220 ? 11.552 -4.387 -8.699 1.00 98.00 220 VAL A O 1
ATOM 1656 N N . TRP A 1 221 ? 10.091 -4.878 -10.332 1.00 98.25 221 TRP A N 1
ATOM 1657 C CA . TRP A 1 221 ? 11.007 -4.734 -11.458 1.00 98.25 221 TRP A CA 1
ATOM 1658 C C . TRP A 1 221 ? 10.689 -3.461 -12.222 1.00 98.25 221 TRP A C 1
ATOM 1660 O O . TRP A 1 221 ? 9.524 -3.167 -12.503 1.00 98.25 221 TRP A O 1
ATOM 1670 N N . ILE A 1 222 ? 11.751 -2.763 -12.596 1.00 97.94 222 ILE A N 1
ATOM 1671 C CA . ILE A 1 222 ? 11.765 -1.641 -13.519 1.00 97.94 222 ILE A CA 1
ATOM 1672 C C . ILE A 1 222 ? 12.457 -2.118 -14.791 1.00 97.94 222 ILE A C 1
ATOM 1674 O O . ILE A 1 222 ? 13.538 -2.709 -14.734 1.00 97.94 222 ILE A O 1
ATOM 1678 N N . LEU A 1 223 ? 11.797 -1.900 -15.926 1.00 96.56 223 LEU A N 1
ATOM 1679 C CA . LEU A 1 223 ? 12.319 -2.237 -17.241 1.00 96.56 223 LEU A CA 1
ATOM 1680 C C . LEU A 1 223 ? 12.493 -0.968 -18.067 1.00 96.56 223 LEU A C 1
ATOM 1682 O O . LEU A 1 223 ? 11.532 -0.233 -18.316 1.00 96.56 223 LEU A O 1
ATOM 1686 N N . GLU A 1 224 ? 13.716 -0.761 -18.526 1.00 91.94 224 GLU A N 1
ATOM 1687 C CA . GLU A 1 224 ? 14.100 0.334 -19.410 1.00 91.94 224 GLU A CA 1
ATOM 1688 C C . GLU A 1 224 ? 14.550 -0.258 -20.743 1.00 91.94 224 GLU A C 1
ATOM 1690 O O . GLU A 1 224 ? 15.181 -1.314 -20.773 1.00 91.94 224 GLU A O 1
ATOM 1695 N N . ARG A 1 225 ? 14.169 0.377 -21.848 1.00 85.12 225 ARG A N 1
ATOM 1696 C CA . ARG A 1 225 ? 14.541 -0.074 -23.190 1.00 85.12 225 ARG A CA 1
ATOM 1697 C C . ARG A 1 225 ? 15.801 0.639 -23.659 1.00 85.12 225 ARG A C 1
ATOM 1699 O O . ARG A 1 225 ? 15.950 1.828 -23.304 1.00 85.12 225 ARG A O 1
#

Mean predicted aligned error: 11.45 Å

Organism: NCBI:txid2884022

Nearest PDB structures (foldseek):
  3c38-assembly1_A  TM=6.401E-01  e=3.163E-06  Vibrio cholerae
  5ltv-assembly5_E  TM=3.757E-01  e=1.504E-03  Pseudomonas aeruginosa
  5ltv-assembly4_D  TM=3.781E-01  e=2.140E-03  Pseudomonas aeruginosa
  3fc7-assembly2_B  TM=7.524E-01  e=2.059E+00  Haloarcula marismortui
  2mj6-assembly1_A  TM=4.118E-01  e=1.079E+00  Streptomyces coelicolor A3(2)

Foldseek 3Di:
DDDDDDDDDDDDDDDDDDDDDDDDDDDDDPDPPPPPDPPPPVPADDDDPLQVVLVVVLCCQAPNPLLVVLQVVLLPPPQCVVCLVVVPLVSNQVSLQVSCPPPVSQFQKKWKADPNDTSYIDHDDWAFHWDKDFDADPVRHTSIIMTTGNGGPARSQCCSCPVVVWWKWKDWPDLVRIDTPDVQCRPPDDDCFDWDATPNDIWGKHKDWGAIPPRTIMIMITTHD

pLDDT: mean 85.49, std 19.51, range [37.47, 98.56]

Radius of gyration: 28.62 Å; Cα contacts (8 Å, |Δi|>4): 362; chains: 1; bounding box: 88×74×60 Å

Secondary structure (DSSP, 8-state):
--------------------------------------------PPP-HHHHHHHHHHHHHHH-HHHHHHHHHHHT-HHHHHHHHHT-HHHHHHHHHHHHT-TTT--SEEEEEETTEEEEEEE-SSBBPPEEEEEE-TTS-EEEEEEEES-BHHHHHHHHHHHH--EEEEE-SSTTSEEES-GGGTT----SEEEEEETTEEEEEEEEEEEBGGG-EEEEEEEE-

Sequence (225 aa):
MRTFSSLIVVGAALAVIAGCGSQQAAPTQTSAAAAPQPATQTTVSAPDAMTRTAMRRYGIESHGASAQIHLRTVVHDPQLLHALRTGDVASLRAAVRRLQATPHAHISRLRVVRRSRVLADAGVPFVLAPLQKTIRDAHGRPLATVQISMQDEIGFVRYMHRVYGANVILRGRGRSHLRTSMYSAAFVRLPASGTATIAGHPYRVHSFHESALGGEPVTVWILER

Solvent-accessible surface area (backbone atoms only — not comparable to full-atom values): 13481 Å² total; per-residue (Å²): 144,86,85,85,90,83,89,86,87,89,85,89,80,88,82,87,83,88,80,92,79,84,91,80,83,83,81,93,75,92,69,85,73,75,73,81,70,80,74,79,75,78,75,72,63,81,76,53,73,67,49,49,49,51,52,53,50,53,48,41,49,37,70,22,72,67,52,54,51,51,51,53,52,58,78,63,32,65,62,41,50,49,18,66,74,74,64,38,53,68,53,28,36,52,37,44,44,54,60,32,66,34,84,91,62,52,35,36,24,33,37,36,29,41,91,92,44,75,70,29,76,38,69,59,94,63,32,39,28,49,40,72,49,75,44,56,49,99,86,67,48,80,65,32,35,40,34,40,15,41,38,29,52,65,57,50,34,49,46,43,27,75,76,68,68,40,34,31,38,38,37,43,85,49,88,85,41,59,44,57,67,42,73,80,50,71,84,57,90,72,67,64,46,53,73,48,74,49,92,90,38,72,26,43,32,40,50,51,77,50,47,22,57,93,69,40,58,27,42,38,37,38,44,45,117